Protein AF-0000000082578903 (afdb_homodimer)

Structure (mmCIF, N/CA/C/O backbone):
data_AF-0000000082578903-model_v1
#
loop_
_entity.id
_entity.type
_entity.pdbx_description
1 polymer 'RimJ/RimL family protein N-acetyltransferase'
#
loop_
_atom_site.group_PDB
_atom_site.id
_atom_site.type_symbol
_atom_site.label_atom_id
_atom_site.label_alt_id
_atom_site.label_comp_id
_atom_site.label_asym_id
_atom_site.label_entity_id
_atom_site.label_seq_id
_atom_site.pdbx_PDB_ins_code
_atom_site.Cartn_x
_atom_site.Cartn_y
_atom_site.Cartn_z
_atom_site.occupancy
_atom_site.B_iso_or_equiv
_atom_site.auth_seq_id
_atom_site.auth_comp_id
_atom_site.auth_asym_id
_atom_site.auth_atom_id
_atom_site.pdbx_PDB_model_num
ATOM 1 N N . MET A 1 1 ? -0.381 -20.578 11.977 1 49.28 1 MET A N 1
ATOM 2 C CA . MET A 1 1 ? 0.089 -19.531 11.086 1 49.28 1 MET A CA 1
ATOM 3 C C . MET A 1 1 ? 1.451 -19.875 10.5 1 49.28 1 MET A C 1
ATOM 5 O O . MET A 1 1 ? 1.812 -19.391 9.43 1 49.28 1 MET A O 1
ATOM 9 N N . ALA A 1 2 ? 2.215 -20.672 11.398 1 54.41 2 ALA A N 1
ATOM 10 C CA . ALA A 1 2 ? 3.6 -21.078 11.18 1 54.41 2 ALA A CA 1
ATOM 11 C C . ALA A 1 2 ? 3.709 -22.016 9.984 1 54.41 2 ALA A C 1
ATOM 13 O O . ALA A 1 2 ? 4.727 -22.031 9.289 1 54.41 2 ALA A O 1
ATOM 14 N N . MET A 1 3 ? 2.568 -22.422 9.508 1 81.06 3 MET A N 1
ATOM 15 C CA . MET A 1 3 ? 2.662 -23.5 8.539 1 81.06 3 MET A CA 1
ATOM 16 C C . MET A 1 3 ? 2.455 -22.984 7.121 1 81.06 3 MET A C 1
ATOM 18 O O . MET A 1 3 ? 2.896 -23.609 6.156 1 81.06 3 MET A O 1
ATOM 22 N N . LEU A 1 4 ? 2.064 -21.734 6.914 1 92.38 4 LEU A N 1
ATOM 23 C CA . LEU A 1 4 ? 1.691 -21.281 5.582 1 92.38 4 LEU A CA 1
ATOM 24 C C . LEU A 1 4 ? 2.93 -21.047 4.719 1 92.38 4 LEU A C 1
ATOM 26 O O . LEU A 1 4 ? 2.881 -21.219 3.498 1 92.38 4 LEU A O 1
ATOM 30 N N . GLY A 1 5 ? 4.02 -20.828 5.332 1 95.44 5 GLY A N 1
ATOM 31 C CA . GLY A 1 5 ? 5.172 -20.359 4.582 1 95.44 5 GLY A CA 1
ATOM 32 C C . GLY A 1 5 ? 6.137 -21.453 4.207 1 95.44 5 GLY A C 1
ATOM 33 O O . GLY A 1 5 ? 7.18 -21.203 3.602 1 95.44 5 GLY A O 1
ATOM 34 N N . LYS A 1 6 ? 5.789 -22.688 4.59 1 96.62 6 LYS A N 1
ATOM 35 C CA . LYS A 1 6 ? 6.656 -23.812 4.25 1 96.62 6 LYS A CA 1
ATOM 36 C C . LYS A 1 6 ? 6.598 -24.125 2.756 1 96.62 6 LYS A C 1
ATOM 38 O O . LYS A 1 6 ? 5.582 -23.859 2.104 1 96.62 6 LYS A O 1
ATOM 43 N N . PRO A 1 7 ? 7.684 -24.656 2.223 1 97 7 PRO A N 1
ATOM 44 C CA . PRO A 1 7 ? 7.676 -25.016 0.802 1 97 7 PRO A CA 1
ATOM 45 C C . PRO A 1 7 ? 6.582 -26.016 0.454 1 97 7 PRO A C 1
ATOM 47 O O . PRO A 1 7 ? 6.172 -26.812 1.308 1 97 7 PRO A O 1
ATOM 50 N N . MET A 1 8 ? 6.125 -25.984 -0.763 1 96.75 8 MET A N 1
ATOM 51 C CA . MET A 1 8 ? 5.152 -26.938 -1.295 1 96.75 8 MET A CA 1
ATOM 52 C C . MET A 1 8 ? 5.633 -27.516 -2.615 1 96.75 8 MET A C 1
ATOM 54 O O . MET A 1 8 ? 6.348 -26.859 -3.371 1 96.75 8 MET A O 1
ATOM 58 N N . ALA A 1 9 ? 5.242 -28.766 -2.789 1 94.88 9 ALA A N 1
ATOM 59 C CA . ALA A 1 9 ? 5.633 -29.422 -4.031 1 94.88 9 ALA A CA 1
ATOM 60 C C . ALA A 1 9 ? 4.492 -30.266 -4.586 1 94.88 9 ALA A C 1
ATOM 62 O O . ALA A 1 9 ? 3.865 -31.031 -3.848 1 94.88 9 ALA A O 1
ATOM 63 N N . GLY A 1 10 ? 4.188 -29.969 -5.816 1 94.62 10 GLY A N 1
ATOM 64 C CA . GLY A 1 10 ? 3.303 -30.828 -6.578 1 94.62 10 GLY A CA 1
ATOM 65 C C . GLY A 1 10 ? 4.031 -31.672 -7.609 1 94.62 10 GLY A C 1
ATOM 66 O O . GLY A 1 10 ? 5.191 -32.031 -7.41 1 94.62 10 GLY A O 1
ATOM 67 N N . SER A 1 11 ? 3.314 -32.156 -8.57 1 92.44 11 SER A N 1
ATOM 68 C CA . SER A 1 11 ? 3.928 -32.969 -9.641 1 92.44 11 SER A CA 1
ATOM 69 C C . SER A 1 11 ? 4.863 -32.094 -10.484 1 92.44 11 SER A C 1
ATOM 71 O O . SER A 1 11 ? 5.988 -32.5 -10.781 1 92.44 11 SER A O 1
ATOM 73 N N . ARG A 1 12 ? 4.418 -30.875 -10.781 1 93.5 12 ARG A N 1
ATOM 74 C CA . ARG A 1 12 ? 5.199 -29.953 -11.609 1 93.5 12 ARG A CA 1
ATOM 75 C C . ARG A 1 12 ? 5.535 -28.672 -10.859 1 93.5 12 ARG A C 1
ATOM 77 O O . ARG A 1 12 ? 6.652 -28.172 -10.961 1 93.5 12 ARG A O 1
ATOM 84 N N . VAL A 1 13 ? 4.66 -28.266 -10.055 1 96.56 13 VAL A N 1
ATOM 85 C CA . VAL A 1 13 ? 4.766 -26.984 -9.391 1 96.56 13 VAL A CA 1
ATOM 86 C C . VAL A 1 13 ? 5.582 -27.125 -8.102 1 96.56 13 VAL A C 1
ATOM 88 O O . VAL A 1 13 ? 5.395 -28.078 -7.348 1 96.56 13 VAL A O 1
ATOM 91 N N . ARG A 1 14 ? 6.496 -26.234 -7.852 1 96.62 14 ARG A N 1
ATOM 92 C CA . ARG A 1 14 ? 7.172 -26.031 -6.574 1 96.62 14 ARG A CA 1
ATOM 93 C C . ARG A 1 14 ? 7.008 -24.594 -6.082 1 96.62 14 ARG A C 1
ATOM 95 O O . ARG A 1 14 ? 7.148 -23.656 -6.855 1 96.62 14 ARG A O 1
ATOM 102 N N . LEU A 1 15 ? 6.613 -24.484 -4.887 1 97.56 15 LEU A N 1
ATOM 103 C CA . LEU A 1 15 ? 6.527 -23.188 -4.234 1 97.56 15 LEU A CA 1
ATOM 104 C C . LEU A 1 15 ? 7.566 -23.062 -3.127 1 97.56 15 LEU A C 1
ATOM 106 O O . LEU A 1 15 ? 7.523 -23.797 -2.145 1 97.56 15 LEU A O 1
ATOM 110 N N . ALA A 1 16 ? 8.492 -22.172 -3.303 1 97.69 16 ALA A N 1
ATOM 111 C CA . ALA A 1 16 ? 9.539 -21.906 -2.316 1 97.69 16 ALA A CA 1
ATOM 112 C C . ALA A 1 16 ? 9.328 -20.562 -1.638 1 97.69 16 ALA A C 1
ATOM 114 O O . ALA A 1 16 ? 8.961 -19.578 -2.293 1 97.69 16 ALA A O 1
ATOM 115 N N . PRO A 1 17 ? 9.539 -20.547 -0.316 1 97.81 17 PRO A N 1
ATOM 116 C CA . PRO A 1 17 ? 9.523 -19.219 0.289 1 97.81 17 PRO A CA 1
ATOM 117 C C . PRO A 1 17 ? 10.438 -18.234 -0.438 1 97.81 17 PRO A C 1
ATOM 119 O O . PRO A 1 17 ? 11.594 -18.547 -0.726 1 97.81 17 PRO A O 1
ATOM 122 N N . PHE A 1 18 ? 9.945 -17.062 -0.704 1 98.31 18 PHE A N 1
ATOM 123 C CA . PHE A 1 18 ? 10.664 -16.094 -1.522 1 98.31 18 PHE A CA 1
ATOM 124 C C . PHE A 1 18 ? 11.867 -15.531 -0.769 1 98.31 18 PHE A C 1
ATOM 126 O O . PHE A 1 18 ? 11.75 -15.148 0.396 1 98.31 18 PHE A O 1
ATOM 133 N N . GLY A 1 19 ? 12.961 -15.477 -1.348 1 97.69 19 GLY A N 1
ATOM 134 C CA . GLY A 1 19 ? 14.188 -14.945 -0.773 1 97.69 19 GLY A CA 1
ATOM 135 C C . GLY A 1 19 ? 15.031 -14.188 -1.777 1 97.69 19 GLY A C 1
ATOM 136 O O . GLY A 1 19 ? 14.633 -14.008 -2.93 1 97.69 19 GLY A O 1
ATOM 137 N N . GLU A 1 20 ? 16.141 -13.773 -1.369 1 97.94 20 GLU A N 1
ATOM 138 C CA . GLU A 1 20 ? 17.016 -12.914 -2.16 1 97.94 20 GLU A CA 1
ATOM 139 C C . GLU A 1 20 ? 17.438 -13.602 -3.455 1 97.94 20 GLU A C 1
ATOM 141 O O . GLU A 1 20 ? 17.547 -12.953 -4.5 1 97.94 20 GLU A O 1
ATOM 146 N N . ALA A 1 21 ? 17.594 -14.906 -3.406 1 97.5 21 ALA A N 1
ATOM 147 C CA . ALA A 1 21 ? 18.047 -15.664 -4.57 1 97.5 21 ALA A CA 1
ATOM 148 C C . ALA A 1 21 ? 17 -15.648 -5.676 1 97.5 21 ALA A C 1
ATOM 150 O O . ALA A 1 21 ? 17.297 -15.953 -6.832 1 97.5 21 ALA A O 1
ATOM 151 N N . HIS A 1 22 ? 15.82 -15.32 -5.379 1 98.44 22 HIS A N 1
ATOM 152 C CA . HIS A 1 22 ? 14.719 -15.383 -6.328 1 98.44 22 HIS A CA 1
ATOM 153 C C . HIS A 1 22 ? 14.508 -14.047 -7.023 1 98.44 22 HIS A C 1
ATOM 155 O O . HIS A 1 22 ? 13.773 -13.961 -8.008 1 98.44 22 HIS A O 1
ATOM 161 N N . VAL A 1 23 ? 15.141 -13.008 -6.57 1 98.69 23 VAL A N 1
ATOM 162 C CA . VAL A 1 23 ? 14.836 -11.648 -7 1 98.69 23 VAL A CA 1
ATOM 163 C C . VAL A 1 23 ? 15.125 -11.508 -8.492 1 98.69 23 VAL A C 1
ATOM 165 O O . VAL A 1 23 ? 14.242 -11.141 -9.273 1 98.69 23 VAL A O 1
ATOM 168 N N . GLU A 1 24 ? 16.312 -11.797 -8.945 1 98.62 24 GLU A N 1
ATOM 169 C CA . GLU A 1 24 ? 16.672 -11.555 -10.336 1 98.62 24 GLU A CA 1
ATOM 170 C C . GLU A 1 24 ? 15.961 -12.523 -11.273 1 98.62 24 GLU A C 1
ATOM 172 O O . GLU A 1 24 ? 15.492 -12.125 -12.344 1 98.62 24 GLU A O 1
ATOM 177 N N . PRO A 1 25 ? 15.789 -13.812 -10.867 1 98.38 25 PRO A N 1
ATOM 178 C CA . PRO A 1 25 ? 14.969 -14.688 -11.711 1 98.38 25 PRO A CA 1
ATOM 179 C C . PRO A 1 25 ? 13.531 -14.195 -11.836 1 98.38 25 PRO A C 1
ATOM 181 O O . PRO A 1 25 ? 12.922 -14.32 -12.906 1 98.38 25 PRO A O 1
ATOM 184 N N . LEU A 1 26 ? 13.008 -13.641 -10.797 1 98.88 26 LEU A N 1
ATOM 185 C CA . LEU A 1 26 ? 11.648 -13.102 -10.875 1 98.88 26 LEU A CA 1
ATOM 186 C C . LEU A 1 26 ? 11.602 -11.883 -11.789 1 98.88 26 LEU A C 1
ATOM 188 O O . LEU A 1 26 ? 10.656 -11.727 -12.57 1 98.88 26 LEU A O 1
ATOM 192 N N . ARG A 1 27 ? 12.617 -11.031 -11.664 1 98.81 27 ARG A N 1
ATOM 193 C CA . ARG A 1 27 ? 12.719 -9.883 -12.562 1 98.81 27 ARG A CA 1
ATOM 194 C C . ARG A 1 27 ? 12.625 -10.32 -14.016 1 98.81 27 ARG A C 1
ATOM 196 O O . ARG A 1 27 ? 11.859 -9.742 -14.797 1 98.81 27 ARG A O 1
ATOM 203 N N . ALA A 1 28 ? 13.359 -11.344 -14.312 1 98.62 28 ALA A N 1
ATOM 204 C CA . ALA A 1 28 ? 13.383 -11.859 -15.68 1 98.62 28 ALA A CA 1
ATOM 205 C C . ALA A 1 28 ? 12.031 -12.453 -16.062 1 98.62 28 ALA A C 1
ATOM 207 O O . ALA A 1 28 ? 11.531 -12.211 -17.172 1 98.62 28 ALA A O 1
ATOM 208 N N . ALA A 1 29 ? 11.445 -13.195 -15.203 1 98.62 29 ALA A N 1
ATOM 209 C CA . ALA A 1 29 ? 10.148 -13.812 -15.477 1 98.62 29 ALA A CA 1
ATOM 210 C C . ALA A 1 29 ? 9.078 -12.758 -15.719 1 98.62 29 ALA A C 1
ATOM 212 O O . ALA A 1 29 ? 8.289 -12.859 -16.672 1 98.62 29 ALA A O 1
ATOM 213 N N . CYS A 1 30 ? 9.078 -11.742 -14.852 1 98.75 30 CYS A N 1
ATOM 214 C CA . CYS A 1 30 ? 8.07 -10.695 -14.961 1 98.75 30 CYS A CA 1
ATOM 215 C C . CYS A 1 30 ? 8.227 -9.922 -16.266 1 98.75 30 CYS A C 1
ATOM 217 O O . CYS A 1 30 ? 7.242 -9.461 -16.844 1 98.75 30 CYS A O 1
ATOM 219 N N . ALA A 1 31 ? 9.398 -9.836 -16.734 1 98.56 31 ALA A N 1
ATOM 220 C CA . ALA A 1 31 ? 9.688 -9.086 -17.953 1 98.56 31 ALA A CA 1
ATOM 221 C C . ALA A 1 31 ? 9.18 -9.836 -19.188 1 98.56 31 ALA A C 1
ATOM 223 O O . ALA A 1 31 ? 9.086 -9.258 -20.266 1 98.56 31 ALA A O 1
ATOM 224 N N . GLU A 1 32 ? 8.812 -11.055 -19.062 1 98.19 32 GLU A N 1
ATOM 225 C CA . GLU A 1 32 ? 8.352 -11.867 -20.188 1 98.19 32 GLU A CA 1
ATOM 226 C C . GLU A 1 32 ? 6.957 -11.438 -20.625 1 98.19 32 GLU A C 1
ATOM 228 O O . GLU A 1 32 ? 6.535 -11.75 -21.75 1 98.19 32 GLU A O 1
ATOM 233 N N . ASP A 1 33 ? 6.211 -10.766 -19.812 1 97.75 33 ASP A N 1
ATOM 234 C CA . ASP A 1 33 ? 4.859 -10.328 -20.156 1 97.75 33 ASP A CA 1
ATOM 235 C C . ASP A 1 33 ? 4.633 -8.883 -19.734 1 97.75 33 ASP A C 1
ATOM 237 O O . ASP A 1 33 ? 3.84 -8.609 -18.828 1 97.75 33 ASP A O 1
ATOM 241 N N . PRO A 1 34 ? 5.23 -7.934 -20.422 1 97.5 34 PRO A N 1
ATOM 242 C CA . PRO A 1 34 ? 5.172 -6.535 -19.984 1 97.5 34 PRO A CA 1
ATOM 243 C C . PRO A 1 34 ? 3.75 -5.977 -20 1 97.5 34 PRO A C 1
ATOM 245 O O . PRO A 1 34 ? 3.416 -5.102 -19.188 1 97.5 34 PRO A O 1
ATOM 248 N N . ASP A 1 35 ? 2.859 -6.535 -20.812 1 96.81 35 ASP A N 1
ATOM 249 C CA . ASP A 1 35 ? 1.525 -5.977 -21 1 96.81 35 ASP A CA 1
ATOM 250 C C . ASP A 1 35 ? 0.604 -6.34 -19.828 1 96.81 35 ASP A C 1
ATOM 252 O O . ASP A 1 35 ? -0.319 -5.594 -19.516 1 96.81 35 ASP A O 1
ATOM 256 N N . ILE A 1 36 ? 0.875 -7.398 -19.156 1 97.31 36 ILE A N 1
ATOM 257 C CA . ILE A 1 36 ? -0.054 -7.93 -18.172 1 97.31 36 ILE A CA 1
ATOM 258 C C . ILE A 1 36 ? -0.135 -6.984 -16.969 1 97.31 36 ILE A C 1
ATOM 260 O O . ILE A 1 36 ? -1.164 -6.914 -16.297 1 97.31 36 ILE A O 1
ATOM 264 N N . TRP A 1 37 ? 0.882 -6.234 -16.719 1 98.38 37 TRP A N 1
ATOM 265 C CA . TRP A 1 37 ? 1.007 -5.457 -15.5 1 98.38 37 TRP A CA 1
ATOM 266 C C . TRP A 1 37 ? 0.069 -4.254 -15.523 1 98.38 37 TRP A C 1
ATOM 268 O O . TRP A 1 37 ? -0.184 -3.635 -14.484 1 98.38 37 TRP A O 1
ATOM 278 N N . GLU A 1 38 ? -0.537 -3.975 -16.688 1 97.44 38 GLU A N 1
ATOM 279 C CA . GLU A 1 38 ? -1.489 -2.875 -16.797 1 97.44 38 GLU A CA 1
ATOM 280 C C . GLU A 1 38 ? -2.73 -3.123 -15.953 1 97.44 38 GLU A C 1
ATOM 282 O O . GLU A 1 38 ? -3.381 -2.178 -15.5 1 97.44 38 GLU A O 1
ATOM 287 N N . ILE A 1 39 ? -2.986 -4.375 -15.688 1 97.38 39 ILE A N 1
ATOM 288 C CA . ILE A 1 39 ? -4.211 -4.672 -14.961 1 97.38 39 ILE A CA 1
ATOM 289 C C . ILE A 1 39 ? -3.875 -5 -13.508 1 97.38 39 ILE A C 1
ATOM 291 O O . ILE A 1 39 ? -4.773 -5.234 -12.695 1 97.38 39 ILE A O 1
ATOM 295 N N . TYR A 1 40 ? -2.6 -5.086 -13.141 1 98.5 40 TYR A N 1
ATOM 296 C CA . TYR A 1 40 ? -2.188 -5.312 -11.766 1 98.5 40 TYR A CA 1
ATOM 297 C C . TYR A 1 40 ? -2.129 -4.004 -10.992 1 98.5 40 TYR A C 1
ATOM 299 O O . TYR A 1 40 ? -2.021 -2.928 -11.586 1 98.5 40 TYR A O 1
ATOM 307 N N . PRO A 1 41 ? -2.215 -4.074 -9.656 1 98.25 41 PRO A N 1
ATOM 308 C CA . PRO A 1 41 ? -2.113 -2.857 -8.852 1 98.25 41 PRO A CA 1
ATOM 309 C C . PRO A 1 41 ? -0.739 -2.199 -8.953 1 98.25 41 PRO A C 1
ATOM 311 O O . PRO A 1 41 ? -0.621 -0.98 -8.797 1 98.25 41 PRO A O 1
ATOM 314 N N . VAL A 1 42 ? 0.331 -3.021 -9.164 1 98.62 42 VAL A N 1
ATOM 315 C CA . VAL A 1 42 ? 1.704 -2.557 -9.328 1 98.62 42 VAL A CA 1
ATOM 316 C C . VAL A 1 42 ? 2.279 -3.107 -10.633 1 98.62 42 VAL A C 1
ATOM 318 O O . VAL A 1 42 ? 1.723 -4.039 -11.219 1 98.62 42 VAL A O 1
ATOM 321 N N . SER A 1 43 ? 3.359 -2.535 -11.062 1 98.75 43 SER A N 1
ATOM 322 C CA . SER A 1 43 ? 4.105 -3.068 -12.203 1 98.75 43 SER A CA 1
ATOM 323 C C . SER A 1 43 ? 5.406 -3.723 -11.75 1 98.75 43 SER A C 1
ATOM 325 O O . SER A 1 43 ? 6.137 -3.164 -10.93 1 98.75 43 SER A O 1
ATOM 327 N N . MET A 1 44 ? 5.629 -4.902 -12.25 1 98.75 44 MET A N 1
ATOM 328 C CA . MET A 1 44 ? 6.84 -5.645 -11.914 1 98.75 44 MET A CA 1
ATOM 329 C C . MET A 1 44 ? 7.805 -5.668 -13.102 1 98.75 44 MET A C 1
ATOM 331 O O . MET A 1 44 ? 8.523 -6.648 -13.305 1 98.75 44 MET A O 1
ATOM 335 N N . VAL A 1 45 ? 7.77 -4.652 -13.906 1 98.12 45 VAL A N 1
ATOM 336 C CA . VAL A 1 45 ? 8.68 -4.625 -15.047 1 98.12 45 VAL A CA 1
ATOM 337 C C . VAL A 1 45 ? 9.492 -3.33 -15.031 1 98.12 45 VAL A C 1
ATOM 339 O O . VAL A 1 45 ? 9.062 -2.326 -14.461 1 98.12 45 VAL A O 1
ATOM 342 N N . GLY A 1 46 ? 10.68 -3.414 -15.555 1 97.62 46 GLY A N 1
ATOM 343 C CA . GLY A 1 46 ? 11.523 -2.24 -15.719 1 97.62 46 GLY A CA 1
ATOM 344 C C . GLY A 1 46 ? 11.875 -1.57 -14.406 1 97.62 46 GLY A C 1
ATOM 345 O O . GLY A 1 46 ? 12.266 -2.238 -13.445 1 97.62 46 GLY A O 1
ATOM 346 N N . THR A 1 47 ? 11.75 -0.217 -14.383 1 97.94 47 THR A N 1
ATOM 347 C CA . THR A 1 47 ? 12.141 0.564 -13.211 1 97.94 47 THR A CA 1
ATOM 348 C C . THR A 1 47 ? 11.141 0.375 -12.078 1 97.94 47 THR A C 1
ATOM 350 O O . THR A 1 47 ? 11.414 0.733 -10.93 1 97.94 47 THR A O 1
ATOM 353 N N . HIS A 1 48 ? 10.062 -0.237 -12.406 1 98.69 48 HIS A N 1
ATOM 354 C CA . HIS A 1 48 ? 9.023 -0.429 -11.406 1 98.69 48 HIS A CA 1
ATOM 355 C C . HIS A 1 48 ? 9.281 -1.677 -10.57 1 98.69 48 HIS A C 1
ATOM 357 O O . HIS A 1 48 ? 8.719 -1.83 -9.484 1 98.69 48 HIS A O 1
ATOM 363 N N . PHE A 1 49 ? 10.141 -2.566 -11.055 1 98.75 49 PHE A N 1
ATOM 364 C CA . PHE A 1 49 ? 10.297 -3.877 -10.438 1 98.75 49 PHE A CA 1
ATOM 365 C C . PHE A 1 49 ? 10.758 -3.738 -8.992 1 98.75 49 PHE A C 1
ATOM 367 O O . PHE A 1 49 ? 10.086 -4.227 -8.078 1 98.75 49 PHE A O 1
ATOM 374 N N . ASP A 1 50 ? 11.797 -3.004 -8.766 1 98.5 50 ASP A N 1
ATOM 375 C CA . ASP A 1 50 ? 12.422 -2.975 -7.449 1 98.5 50 ASP A CA 1
ATOM 376 C C . ASP A 1 50 ? 11.5 -2.314 -6.422 1 98.5 50 ASP A C 1
ATOM 378 O O . ASP A 1 50 ? 11.258 -2.875 -5.352 1 98.5 50 ASP A O 1
ATOM 382 N N . PRO A 1 51 ? 10.93 -1.157 -6.75 1 98.44 51 PRO A N 1
ATOM 383 C CA . PRO A 1 51 ? 10.039 -0.583 -5.742 1 98.44 51 PRO A CA 1
ATOM 384 C C . PRO A 1 51 ? 8.781 -1.422 -5.516 1 98.44 51 PRO A C 1
ATOM 386 O O . PRO A 1 51 ? 8.273 -1.499 -4.395 1 98.44 51 PRO A O 1
ATOM 389 N N . SER A 1 52 ? 8.297 -2.021 -6.535 1 98.69 52 SER A N 1
ATOM 390 C CA . SER A 1 52 ? 7.117 -2.863 -6.387 1 98.69 52 SER A CA 1
ATOM 391 C C . SER A 1 52 ? 7.41 -4.082 -5.516 1 98.69 52 SER A C 1
ATOM 393 O O . SER A 1 52 ? 6.625 -4.422 -4.629 1 98.69 52 SER A O 1
ATOM 395 N N . LEU A 1 53 ? 8.523 -4.719 -5.766 1 98.56 53 LEU A N 1
ATOM 396 C CA . LEU A 1 53 ? 8.898 -5.879 -4.969 1 98.56 53 LEU A CA 1
ATOM 397 C C . LEU A 1 53 ? 9.133 -5.484 -3.514 1 98.56 53 LEU A C 1
ATOM 399 O O . LEU A 1 53 ? 8.695 -6.188 -2.598 1 98.56 53 LEU A O 1
ATOM 403 N N . ARG A 1 54 ? 9.82 -4.391 -3.322 1 96.62 54 ARG A N 1
ATOM 404 C CA . ARG A 1 54 ? 10.039 -3.895 -1.967 1 96.62 54 ARG A CA 1
ATOM 405 C C . ARG A 1 54 ? 8.719 -3.625 -1.262 1 96.62 54 ARG A C 1
ATOM 407 O O . ARG A 1 54 ? 8.547 -3.971 -0.091 1 96.62 54 ARG A O 1
ATOM 414 N N . PHE A 1 55 ? 7.844 -3.018 -1.987 1 96.38 55 PHE A N 1
ATOM 415 C CA . PHE A 1 55 ? 6.523 -2.717 -1.452 1 96.38 55 PHE A CA 1
ATOM 416 C C . PHE A 1 55 ? 5.805 -3.992 -1.034 1 96.38 55 PHE A C 1
ATOM 418 O O . PHE A 1 55 ? 5.359 -4.117 0.109 1 96.38 55 PHE A O 1
ATOM 425 N N . LEU A 1 56 ? 5.723 -4.957 -1.875 1 96.88 56 LEU A N 1
ATOM 426 C CA . LEU A 1 56 ? 5.023 -6.207 -1.604 1 96.88 56 LEU A CA 1
ATOM 427 C C . LEU A 1 56 ? 5.645 -6.93 -0.413 1 96.88 56 LEU A C 1
ATOM 429 O O . LEU A 1 56 ? 4.926 -7.449 0.446 1 96.88 56 LEU A O 1
ATOM 433 N N . ARG A 1 57 ? 6.941 -6.902 -0.305 1 95.06 57 ARG A N 1
ATOM 434 C CA . ARG A 1 57 ? 7.648 -7.645 0.735 1 95.06 57 ARG A CA 1
ATOM 435 C C . ARG A 1 57 ? 7.523 -6.945 2.084 1 95.06 57 ARG A C 1
ATOM 437 O O . ARG A 1 57 ? 7.77 -7.555 3.129 1 95.06 57 ARG A O 1
ATOM 444 N N . ALA A 1 58 ? 7.121 -5.688 2.033 1 92 58 ALA A N 1
ATOM 445 C CA . ALA A 1 58 ? 7.023 -4.91 3.266 1 92 58 ALA A CA 1
ATOM 446 C C . ALA A 1 58 ? 5.633 -5.027 3.883 1 92 58 ALA A C 1
ATOM 448 O O . ALA A 1 58 ? 5.418 -4.629 5.027 1 92 58 ALA A O 1
ATOM 449 N N . LEU A 1 59 ? 4.672 -5.527 3.137 1 90.69 59 LEU A N 1
ATOM 450 C CA . LEU A 1 59 ? 3.301 -5.621 3.631 1 90.69 59 LEU A CA 1
ATOM 451 C C . LEU A 1 59 ? 3.197 -6.648 4.754 1 90.69 59 LEU A C 1
ATOM 453 O O . LEU A 1 59 ? 3.592 -7.801 4.582 1 90.69 59 LEU A O 1
ATOM 457 N N . PRO A 1 60 ? 2.686 -6.25 5.863 1 87.69 60 PRO A N 1
ATOM 458 C CA . PRO A 1 60 ? 2.66 -7.133 7.031 1 87.69 60 PRO A CA 1
ATOM 459 C C . PRO A 1 60 ? 1.76 -8.352 6.828 1 87.69 60 PRO A C 1
ATOM 461 O O . PRO A 1 60 ? 0.657 -8.227 6.293 1 87.69 60 PRO A O 1
ATOM 464 N N . GLY A 1 61 ? 2.262 -9.469 7.191 1 91.19 61 GLY A N 1
ATOM 465 C CA . GLY A 1 61 ? 1.463 -10.688 7.203 1 91.19 61 GLY A CA 1
ATOM 466 C C . GLY A 1 61 ? 1.492 -11.43 5.879 1 91.19 61 GLY A C 1
ATOM 467 O O . GLY A 1 61 ? 0.978 -12.539 5.777 1 91.19 61 GLY A O 1
ATOM 468 N N . TRP A 1 62 ? 2.066 -10.828 4.859 1 95.25 62 TRP A N 1
ATOM 469 C CA . TRP A 1 62 ? 2.154 -11.477 3.559 1 95.25 62 TRP A CA 1
ATOM 470 C C . TRP A 1 62 ? 3.129 -12.648 3.6 1 95.25 62 TRP A C 1
ATOM 472 O O . TRP A 1 62 ? 4.191 -12.555 4.215 1 95.25 62 TRP A O 1
ATOM 482 N N . THR A 1 63 ? 2.758 -13.703 3.037 1 97.62 63 THR A N 1
ATOM 483 C CA . THR A 1 63 ? 3.645 -14.836 2.793 1 97.62 63 THR A CA 1
ATOM 484 C C . THR A 1 63 ? 3.85 -15.055 1.296 1 97.62 63 THR A C 1
ATOM 486 O O . THR A 1 63 ? 2.965 -15.57 0.61 1 97.62 63 THR A O 1
ATOM 489 N N . MET A 1 64 ? 5.027 -14.719 0.815 1 98.44 64 MET A N 1
ATOM 490 C CA . MET A 1 64 ? 5.32 -14.711 -0.615 1 98.44 64 MET A CA 1
ATOM 491 C C . MET A 1 64 ? 6.102 -15.953 -1.016 1 98.44 64 MET A C 1
ATOM 493 O O . MET A 1 64 ? 7.008 -16.391 -0.297 1 98.44 64 MET A O 1
ATOM 497 N N . PHE A 1 65 ? 5.746 -16.516 -2.199 1 98.69 65 PHE A N 1
ATOM 498 C CA . PHE A 1 65 ? 6.422 -17.688 -2.734 1 98.69 65 PHE A CA 1
ATOM 499 C C . PHE A 1 65 ? 6.996 -17.391 -4.117 1 98.69 65 PHE A C 1
ATOM 501 O O . PHE A 1 65 ? 6.375 -16.703 -4.922 1 98.69 65 PHE A O 1
ATOM 508 N N . ALA A 1 66 ? 8.156 -17.938 -4.375 1 98.56 66 ALA A N 1
ATOM 509 C CA . ALA A 1 66 ? 8.617 -18.156 -5.746 1 98.56 66 ALA A CA 1
ATOM 510 C C . ALA A 1 66 ? 7.934 -19.375 -6.363 1 98.56 66 ALA A C 1
ATOM 512 O O . ALA A 1 66 ? 7.855 -20.438 -5.742 1 98.56 66 ALA A O 1
ATOM 513 N N . VAL A 1 67 ? 7.449 -19.172 -7.531 1 98.44 67 VAL A N 1
ATOM 514 C CA . VAL A 1 67 ? 6.828 -20.266 -8.266 1 98.44 67 VAL A CA 1
ATOM 515 C C . VAL A 1 67 ? 7.844 -20.891 -9.227 1 98.44 67 VAL A C 1
ATOM 517 O O . VAL A 1 67 ? 8.352 -20.219 -10.125 1 98.44 67 VAL A O 1
ATOM 520 N N . LEU A 1 68 ? 8.062 -22.156 -8.992 1 97.56 68 LEU A N 1
ATOM 521 C CA . LEU A 1 68 ? 9.07 -22.859 -9.789 1 97.56 68 LEU A CA 1
ATOM 522 C C . LEU A 1 68 ? 8.422 -23.953 -10.633 1 97.56 68 LEU A C 1
ATOM 524 O O . LEU A 1 68 ? 7.52 -24.656 -10.172 1 97.56 68 LEU A O 1
ATOM 528 N N . ASP A 1 69 ? 8.844 -24.016 -11.852 1 95.81 69 ASP A N 1
ATOM 529 C CA . ASP A 1 69 ? 8.477 -25.109 -12.758 1 95.81 69 ASP A CA 1
ATOM 530 C C . ASP A 1 69 ? 9.484 -26.25 -12.68 1 95.81 69 ASP A C 1
ATOM 532 O O . ASP A 1 69 ? 10.609 -26.141 -13.156 1 95.81 69 ASP A O 1
ATOM 536 N N . GLY A 1 70 ? 9.07 -27.297 -12.078 1 87.62 70 GLY A N 1
ATOM 537 C CA . GLY A 1 70 ? 9.93 -28.453 -11.859 1 87.62 70 GLY A CA 1
ATOM 538 C C . GLY A 1 70 ? 10.031 -29.359 -13.07 1 87.62 70 GLY A C 1
ATOM 539 O O . GLY A 1 70 ? 10.602 -30.453 -12.984 1 87.62 70 GLY A O 1
ATOM 540 N N . HIS A 1 71 ? 9.32 -28.938 -14.195 1 73.56 71 HIS A N 1
ATOM 541 C CA . HIS A 1 71 ? 9.367 -29.797 -15.367 1 73.56 71 HIS A CA 1
ATOM 542 C C . HIS A 1 71 ? 10.797 -29.953 -15.875 1 73.56 71 HIS A C 1
ATOM 544 O O . HIS A 1 71 ? 11.531 -28.969 -16.016 1 73.56 71 HIS A O 1
ATOM 550 N N . GLY A 1 72 ? 11.227 -31.266 -16.219 1 58.59 72 GLY A N 1
ATOM 551 C CA . GLY A 1 72 ? 12.422 -31.719 -16.906 1 58.59 72 GLY A CA 1
ATOM 552 C C . GLY A 1 72 ? 13.562 -32.031 -15.969 1 58.59 72 GLY A C 1
ATOM 553 O O . GLY A 1 72 ? 14.461 -32.812 -16.312 1 58.59 72 GLY A O 1
ATOM 554 N N . ASN A 1 73 ? 14.086 -30.984 -15.016 1 48.53 73 ASN A N 1
ATOM 555 C CA . ASN A 1 73 ? 15.406 -31.25 -14.453 1 48.53 73 ASN A CA 1
ATOM 556 C C . ASN A 1 73 ? 15.305 -31.922 -13.086 1 48.53 73 ASN A C 1
ATOM 558 O O . ASN A 1 73 ? 14.789 -31.344 -12.133 1 48.53 73 ASN A O 1
ATOM 562 N N . GLU A 1 74 ? 15.359 -33.188 -13.117 1 45.59 74 GLU A N 1
ATOM 563 C CA . GLU A 1 74 ? 15.688 -34 -11.945 1 45.59 74 GLU A CA 1
ATOM 564 C C . GLU A 1 74 ? 16.797 -33.344 -11.125 1 45.59 74 GLU A C 1
ATOM 566 O O . GLU A 1 74 ? 17.906 -33.125 -11.625 1 45.59 74 GLU A O 1
ATOM 571 N N . GLY A 1 75 ? 16.609 -32.875 -9.984 1 51.88 75 GLY A N 1
ATOM 572 C CA . GLY A 1 75 ? 17.578 -32.406 -9.023 1 51.88 75 GLY A CA 1
ATOM 573 C C . GLY A 1 75 ? 17.672 -30.875 -8.969 1 51.88 75 GLY A C 1
ATOM 574 O O . GLY A 1 75 ? 18.297 -30.328 -8.055 1 51.88 75 GLY A O 1
ATOM 575 N N . ALA A 1 76 ? 17.188 -30.219 -10.18 1 56.66 76 ALA A N 1
ATOM 576 C CA . ALA A 1 76 ? 17.531 -28.797 -10.266 1 56.66 76 ALA A CA 1
ATOM 577 C C . ALA A 1 76 ? 16.422 -27.938 -9.648 1 56.66 76 ALA A C 1
ATOM 579 O O . ALA A 1 76 ? 15.273 -28.359 -9.555 1 56.66 76 ALA A O 1
ATOM 580 N N . ALA A 1 77 ? 16.578 -27 -8.875 1 65 77 ALA A N 1
ATOM 581 C CA . ALA A 1 77 ? 15.805 -26 -8.164 1 65 77 ALA A CA 1
ATOM 582 C C . ALA A 1 77 ? 14.648 -25.5 -9.016 1 65 77 ALA A C 1
ATOM 584 O O . ALA A 1 77 ? 13.648 -25 -8.492 1 65 77 ALA A O 1
ATOM 585 N N . GLY A 1 78 ? 14.344 -26.156 -10.211 1 86.75 78 GLY A N 1
ATOM 586 C CA . GLY A 1 78 ? 13.328 -25.688 -11.133 1 86.75 78 GLY A CA 1
ATOM 587 C C . GLY A 1 78 ? 13.562 -24.25 -11.594 1 86.75 78 GLY A C 1
ATOM 588 O O . GLY A 1 78 ? 14.422 -23.562 -11.062 1 86.75 78 GLY A O 1
ATOM 589 N N . ARG A 1 79 ? 12.945 -23.906 -12.664 1 93.62 79 ARG A N 1
ATOM 590 C CA . ARG A 1 79 ? 12.992 -22.562 -13.219 1 93.62 79 ARG A CA 1
ATOM 591 C C . ARG A 1 79 ? 11.922 -21.672 -12.586 1 93.62 79 ARG A C 1
ATOM 593 O O . ARG A 1 79 ? 10.75 -22.062 -12.531 1 93.62 79 ARG A O 1
ATOM 600 N N . LEU A 1 80 ? 12.383 -20.5 -12.062 1 97.56 80 LEU A N 1
ATOM 601 C CA . LEU A 1 80 ? 11.398 -19.578 -11.516 1 97.56 80 LEU A CA 1
ATOM 602 C C . LEU A 1 80 ? 10.508 -19.016 -12.617 1 97.56 80 LEU A C 1
ATOM 604 O O . LEU A 1 80 ? 11 -18.5 -13.625 1 97.56 80 LEU A O 1
ATOM 608 N N . VAL A 1 81 ? 9.188 -19.156 -12.422 1 98.06 81 VAL A N 1
ATOM 609 C CA . VAL A 1 81 ? 8.266 -18.75 -13.477 1 98.06 81 VAL A CA 1
ATOM 610 C C . VAL A 1 81 ? 7.246 -17.75 -12.93 1 98.06 81 VAL A C 1
ATOM 612 O O . VAL A 1 81 ? 6.309 -17.359 -13.633 1 98.06 81 VAL A O 1
ATOM 615 N N . GLY A 1 82 ? 7.387 -17.359 -11.656 1 98.56 82 GLY A N 1
ATOM 616 C CA . GLY A 1 82 ? 6.441 -16.375 -11.164 1 98.56 82 GLY A CA 1
ATOM 617 C C . GLY A 1 82 ? 6.469 -16.219 -9.656 1 98.56 82 GLY A C 1
ATOM 618 O O . GLY A 1 82 ? 7.488 -16.5 -9.016 1 98.56 82 GLY A O 1
ATOM 619 N N . MET A 1 83 ? 5.359 -15.688 -9.102 1 98.88 83 MET A N 1
ATOM 620 C CA . MET A 1 83 ? 5.168 -15.43 -7.676 1 98.88 83 MET A CA 1
ATOM 621 C C . MET A 1 83 ? 3.707 -15.625 -7.281 1 98.88 83 MET A C 1
ATOM 623 O O . MET A 1 83 ? 2.818 -15.602 -8.133 1 98.88 83 MET A O 1
ATOM 627 N N . THR A 1 84 ? 3.492 -15.867 -6.07 1 98.81 84 THR A N 1
ATOM 628 C CA . THR A 1 84 ? 2.174 -15.922 -5.453 1 98.81 84 THR A CA 1
ATOM 629 C C . THR A 1 84 ? 2.273 -15.68 -3.947 1 98.81 84 THR A C 1
ATOM 631 O O . THR A 1 84 ? 3.365 -15.727 -3.379 1 98.81 84 THR A O 1
ATOM 634 N N . SER A 1 85 ? 1.142 -15.367 -3.35 1 98.81 85 SER A N 1
ATOM 635 C CA . SER A 1 85 ? 1.205 -15.039 -1.93 1 98.81 85 SER A CA 1
ATOM 636 C C . SER A 1 85 ? -0.084 -15.422 -1.214 1 98.81 85 SER A C 1
ATOM 638 O O . SER A 1 85 ? -1.152 -15.469 -1.828 1 98.81 85 SER A O 1
ATOM 640 N N . TYR A 1 86 ? 0.106 -15.781 0.041 1 98.62 86 TYR A N 1
ATOM 641 C CA . TYR A 1 86 ? -0.99 -15.656 0.995 1 98.62 86 TYR A CA 1
ATOM 642 C C . TYR A 1 86 ? -1.072 -14.242 1.554 1 98.62 86 TYR A C 1
ATOM 644 O O . TYR A 1 86 ? -0.053 -13.656 1.921 1 98.62 86 TYR A O 1
ATOM 652 N N . ILE A 1 87 ? -2.277 -13.703 1.635 1 97.81 87 ILE A N 1
ATOM 653 C CA . ILE A 1 87 ? -2.521 -12.336 2.086 1 97.81 87 ILE A CA 1
ATOM 654 C C . ILE A 1 87 ? -3.594 -12.336 3.172 1 97.81 87 ILE A C 1
ATOM 656 O O . ILE A 1 87 ? -4.684 -12.875 2.977 1 97.81 87 ILE A O 1
ATOM 660 N N . PRO A 1 88 ? -3.314 -11.781 4.328 1 96.19 88 PRO A N 1
ATOM 661 C CA . PRO A 1 88 ? -4.355 -11.711 5.355 1 96.19 88 PRO A CA 1
ATOM 662 C C . PRO A 1 88 ? -5.578 -10.914 4.902 1 96.19 88 PRO A C 1
ATOM 664 O O . PRO A 1 88 ? -5.438 -9.906 4.199 1 96.19 88 PRO A O 1
ATOM 667 N N . VAL A 1 89 ? -6.734 -11.406 5.293 1 96.06 89 VAL A N 1
ATOM 668 C CA . VAL A 1 89 ? -7.98 -10.688 5.047 1 96.06 89 VAL A CA 1
ATOM 669 C C . VAL A 1 89 ? -8.336 -9.836 6.262 1 96.06 89 VAL A C 1
ATOM 671 O O . VAL A 1 89 ? -8.57 -10.359 7.352 1 96.06 89 VAL A O 1
ATOM 674 N N . PRO A 1 90 ? -8.391 -8.539 6.035 1 90.25 90 PRO A N 1
ATOM 675 C CA . PRO A 1 90 ? -8.695 -7.688 7.184 1 90.25 90 PRO A CA 1
ATOM 676 C C . PRO A 1 90 ? -10.039 -8.016 7.832 1 90.25 90 PRO A C 1
ATOM 678 O O . PRO A 1 90 ? -11.023 -8.25 7.129 1 90.25 90 PRO A O 1
ATOM 681 N N . GLY A 1 91 ? -10.031 -8.039 9.125 1 90.62 91 GLY A N 1
ATOM 682 C CA . GLY A 1 91 ? -11.273 -8.156 9.875 1 90.62 91 GLY A CA 1
ATOM 683 C C . GLY A 1 91 ? -11.656 -9.602 10.172 1 90.62 91 GLY A C 1
ATOM 684 O O . GLY A 1 91 ? -12.672 -9.859 10.805 1 90.62 91 GLY A O 1
ATOM 685 N N . THR A 1 92 ? -10.875 -10.57 9.633 1 92.69 92 THR A N 1
ATOM 686 C CA . THR A 1 92 ? -11.211 -11.961 9.914 1 92.69 92 THR A CA 1
ATOM 687 C C . THR A 1 92 ? -9.953 -12.812 9.992 1 92.69 92 THR A C 1
ATOM 689 O O . THR A 1 92 ? -8.961 -12.539 9.312 1 92.69 92 THR A O 1
ATOM 692 N N . ASP A 1 93 ? -10.07 -13.859 10.82 1 92.44 93 ASP A N 1
ATOM 693 C CA . ASP A 1 93 ? -9 -14.844 10.883 1 92.44 93 ASP A CA 1
ATOM 694 C C . ASP A 1 93 ? -9.438 -16.172 10.281 1 92.44 93 ASP A C 1
ATOM 696 O O . ASP A 1 93 ? -8.672 -17.141 10.266 1 92.44 93 ASP A O 1
ATOM 700 N N . ASP A 1 94 ? -10.578 -16.172 9.695 1 95.38 94 ASP A N 1
ATOM 701 C CA . ASP A 1 94 ? -11.156 -17.422 9.172 1 95.38 94 ASP A CA 1
ATOM 702 C C . ASP A 1 94 ? -10.859 -17.578 7.688 1 95.38 94 ASP A C 1
ATOM 704 O O . ASP A 1 94 ? -11.016 -18.672 7.133 1 95.38 94 ASP A O 1
ATOM 708 N N . ALA A 1 95 ? -10.469 -16.516 7.109 1 97.94 95 ALA A N 1
ATOM 709 C CA .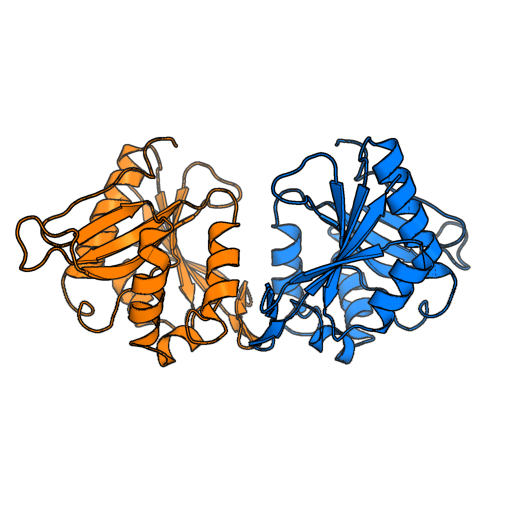 ALA A 1 95 ? -10.211 -16.531 5.672 1 97.94 95 ALA A CA 1
ATOM 710 C C . ALA A 1 95 ? -8.812 -16.016 5.355 1 97.94 95 ALA A C 1
ATOM 712 O O . ALA A 1 95 ? -8.25 -15.227 6.121 1 97.94 95 ALA A O 1
ATOM 713 N N . ILE A 1 96 ? -8.242 -16.469 4.293 1 98.31 96 ILE A N 1
ATOM 714 C CA . ILE A 1 96 ? -6.965 -16 3.771 1 98.31 96 ILE A CA 1
ATOM 715 C C . ILE A 1 96 ? -7.066 -15.789 2.262 1 98.31 96 ILE A C 1
ATOM 717 O O . ILE A 1 96 ? -7.809 -16.5 1.581 1 98.31 96 ILE A O 1
ATOM 721 N N . GLU A 1 97 ? -6.434 -14.82 1.797 1 98.81 97 GLU A N 1
ATOM 722 C CA . GLU A 1 97 ? -6.441 -14.539 0.366 1 98.81 97 GLU A CA 1
ATOM 723 C C . GLU A 1 97 ? -5.223 -15.148 -0.325 1 98.81 97 GLU A C 1
ATOM 725 O O . GLU A 1 97 ? -4.121 -15.133 0.223 1 98.81 97 GLU A O 1
ATOM 730 N N . ILE A 1 98 ? -5.414 -15.734 -1.421 1 98.81 98 ILE A N 1
ATOM 731 C CA . ILE A 1 98 ? -4.336 -16.062 -2.354 1 98.81 98 ILE A CA 1
ATOM 732 C C . ILE A 1 98 ? -4.289 -15.008 -3.465 1 98.81 98 ILE A C 1
ATOM 734 O O . ILE A 1 98 ? -5.266 -14.836 -4.199 1 98.81 98 ILE A O 1
ATOM 738 N N . GLY A 1 99 ? -3.221 -14.305 -3.535 1 98.62 99 GLY A N 1
ATOM 739 C CA . GLY A 1 99 ? -3.121 -13.219 -4.492 1 98.62 99 GLY A CA 1
ATOM 740 C C . GLY A 1 99 ? -1.688 -12.844 -4.824 1 98.62 99 GLY A C 1
ATOM 741 O O . GLY A 1 99 ? -0.762 -13.602 -4.547 1 98.62 99 GLY A O 1
ATOM 742 N N . ALA A 1 100 ? -1.59 -11.727 -5.617 1 98.44 100 ALA A N 1
ATOM 743 C CA . ALA A 1 100 ? -0.291 -11.297 -6.129 1 98.44 100 ALA A CA 1
ATOM 744 C C . ALA A 1 100 ? 0.38 -12.414 -6.922 1 98.44 100 ALA A C 1
ATOM 746 O O . ALA A 1 100 ? 1.558 -12.711 -6.711 1 98.44 100 ALA A O 1
ATOM 747 N N . THR A 1 101 ? -0.473 -13.039 -7.684 1 98.62 101 THR A N 1
ATOM 748 C CA . THR A 1 101 ? -0.019 -14.188 -8.461 1 98.62 101 THR A CA 1
ATOM 749 C C . THR A 1 101 ? 0.338 -13.766 -9.883 1 98.62 101 THR A C 1
ATOM 751 O O . THR A 1 101 ? -0.416 -13.039 -10.531 1 98.62 101 THR A O 1
ATOM 754 N N . TYR A 1 102 ? 1.434 -14.125 -10.281 1 98.56 102 TYR A N 1
ATOM 755 C CA . TYR A 1 102 ? 1.895 -14.016 -11.664 1 98.56 102 TYR A CA 1
ATOM 756 C C . TYR A 1 102 ? 2.658 -15.266 -12.078 1 98.56 102 TYR A C 1
ATOM 758 O O . TYR A 1 102 ? 3.504 -15.766 -11.336 1 98.56 102 TYR A O 1
ATOM 766 N N . ILE A 1 103 ? 2.35 -15.797 -13.195 1 98.12 103 ILE A N 1
ATOM 767 C CA . ILE A 1 103 ? 3.156 -16.844 -13.828 1 98.12 103 ILE A CA 1
ATOM 768 C C . ILE A 1 103 ? 3.41 -16.469 -15.289 1 98.12 103 ILE A C 1
ATOM 770 O O . ILE A 1 103 ? 2.576 -15.828 -15.93 1 98.12 103 ILE A O 1
ATOM 774 N N . VAL A 1 104 ? 4.465 -16.938 -15.83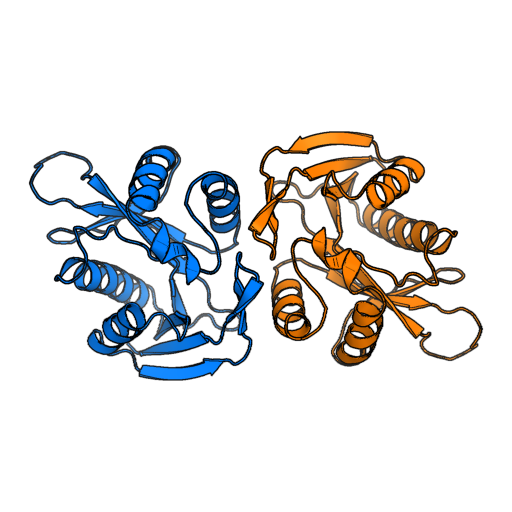6 1 98 104 VAL A N 1
ATOM 775 C CA . VAL A 1 104 ? 4.875 -16.594 -17.188 1 98 104 VAL A CA 1
ATOM 776 C C . VAL A 1 104 ? 3.891 -17.188 -18.203 1 98 104 VAL A C 1
ATOM 778 O O . VAL A 1 104 ? 3.248 -18.203 -17.922 1 98 104 VAL A O 1
ATOM 781 N N . PRO A 1 105 ? 3.822 -16.562 -19.375 1 96.69 105 PRO A N 1
ATOM 782 C CA . PRO A 1 105 ? 2.875 -17.031 -20.375 1 96.69 105 PRO A CA 1
ATOM 783 C C . PRO A 1 105 ? 3.104 -18.484 -20.781 1 96.69 105 PRO A C 1
ATOM 785 O O . PRO A 1 105 ? 2.146 -19.203 -21.062 1 96.69 105 PRO A O 1
ATOM 788 N N . GLY A 1 106 ? 4.262 -18.938 -20.703 1 94.5 106 GLY A N 1
ATOM 789 C CA . GLY A 1 106 ? 4.617 -20.266 -21.188 1 94.5 106 GLY A CA 1
ATOM 790 C C . GLY A 1 106 ? 3.975 -21.391 -20.375 1 94.5 106 GLY A C 1
ATOM 791 O O . GLY A 1 106 ? 3.871 -22.516 -20.844 1 94.5 106 GLY A O 1
ATOM 792 N N . VAL A 1 107 ? 3.553 -21.109 -19.141 1 94.5 107 VAL A N 1
ATOM 793 C CA . VAL A 1 107 ? 2.967 -22.172 -18.312 1 94.5 107 VAL A CA 1
ATOM 794 C C . VAL A 1 107 ? 1.491 -21.859 -18.06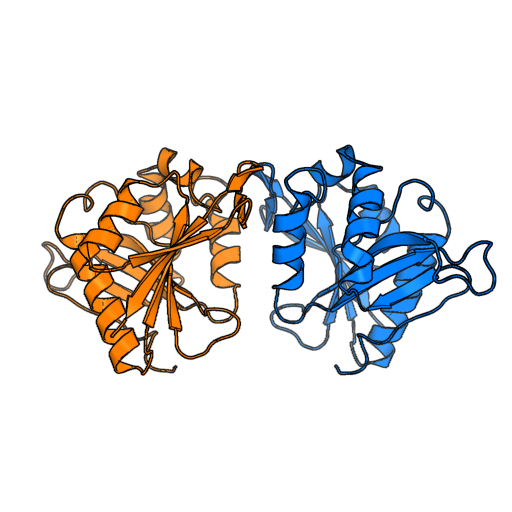2 1 94.5 107 VAL A C 1
ATOM 796 O O . VAL A 1 107 ? 0.845 -22.516 -17.234 1 94.5 107 VAL A O 1
ATOM 799 N N . ARG A 1 108 ? 0.96 -20.891 -18.766 1 90.81 108 ARG A N 1
ATOM 800 C CA . ARG A 1 108 ? -0.454 -20.562 -18.641 1 90.81 108 ARG A CA 1
ATOM 801 C C . ARG A 1 108 ? -1.308 -21.438 -19.547 1 90.81 108 ARG A C 1
ATOM 803 O O . ARG A 1 108 ? -0.811 -22 -20.516 1 90.81 108 ARG A O 1
ATOM 810 N N . GLY A 1 109 ? -2.611 -21.562 -19.281 1 82.88 109 GLY A N 1
ATOM 811 C CA . GLY A 1 109 ? -3.547 -22.281 -20.125 1 82.88 109 GLY A CA 1
ATOM 812 C C . GLY A 1 109 ? -3.535 -23.781 -19.891 1 82.88 109 GLY A C 1
ATOM 813 O O . GLY A 1 109 ? -4.309 -24.516 -20.5 1 82.88 109 GLY A O 1
ATOM 814 N N . GLY A 1 110 ? -2.719 -24.281 -18.984 1 84.44 110 GLY A N 1
ATOM 815 C CA . GLY A 1 110 ? -2.658 -25.688 -18.625 1 84.44 110 GLY A CA 1
ATOM 816 C C . GLY A 1 110 ? -2.973 -25.938 -17.172 1 84.44 110 GLY A C 1
ATOM 817 O O . GLY A 1 110 ? -3.686 -25.156 -16.531 1 84.44 110 GLY A O 1
ATOM 818 N N . PRO A 1 111 ? -2.533 -27.062 -16.75 1 93.19 111 PRO A N 1
ATOM 819 C CA . PRO A 1 111 ? -2.883 -27.469 -15.391 1 93.19 111 PRO A CA 1
ATOM 820 C C . PRO A 1 111 ? -2.01 -26.797 -14.328 1 93.19 111 PRO A C 1
ATOM 822 O O . PRO A 1 111 ? -2.236 -26.984 -13.133 1 93.19 111 PRO A O 1
ATOM 825 N N . PHE A 1 112 ? -1.015 -26.031 -14.758 1 96.19 112 PHE A N 1
ATOM 826 C CA . PHE A 1 112 ? 0.006 -25.5 -13.867 1 96.19 112 PHE A CA 1
ATOM 827 C C . PHE A 1 112 ? -0.621 -24.625 -12.789 1 96.19 112 PHE A C 1
ATOM 829 O O . PHE A 1 112 ? -0.404 -24.844 -11.594 1 96.19 112 PHE A O 1
ATOM 836 N N . ASN A 1 113 ? -1.419 -23.625 -13.195 1 97.25 113 ASN A N 1
ATOM 837 C CA . ASN A 1 113 ? -2.043 -22.703 -12.234 1 97.25 113 ASN A CA 1
ATOM 838 C C . ASN A 1 113 ? -2.994 -23.438 -11.297 1 97.25 113 ASN A C 1
ATOM 840 O O . ASN A 1 113 ? -3.027 -23.172 -10.102 1 97.25 113 ASN A O 1
ATOM 844 N N . ALA A 1 114 ? -3.723 -24.344 -11.891 1 96.69 114 ALA A N 1
ATOM 845 C CA . ALA A 1 114 ? -4.648 -25.125 -11.062 1 96.69 114 ALA A CA 1
ATOM 846 C C . ALA A 1 114 ? -3.904 -25.922 -10.008 1 96.69 114 ALA A C 1
ATOM 848 O O . ALA A 1 114 ? -4.328 -25.984 -8.852 1 96.69 114 ALA A O 1
ATOM 849 N N . GLU A 1 115 ? -2.811 -26.562 -10.438 1 97.19 115 GLU A N 1
ATOM 850 C CA . GLU A 1 115 ? -1.998 -27.312 -9.484 1 97.19 115 GLU A CA 1
ATOM 851 C C . GLU A 1 115 ? -1.453 -26.406 -8.383 1 97.19 115 GLU A C 1
ATOM 853 O O . GLU A 1 115 ? -1.509 -26.75 -7.203 1 97.19 115 GLU A O 1
ATOM 858 N N . MET A 1 116 ? -0.96 -25.234 -8.75 1 98.19 116 MET A N 1
ATOM 859 C CA . MET A 1 116 ? -0.422 -24.266 -7.801 1 98.19 116 MET A CA 1
ATOM 860 C C . MET A 1 116 ? -1.479 -23.859 -6.785 1 98.19 116 MET A C 1
ATOM 862 O O . MET A 1 116 ? -1.236 -23.906 -5.578 1 98.19 116 MET A O 1
ATOM 866 N N . LYS A 1 117 ? -2.682 -23.484 -7.289 1 98.44 117 LYS A N 1
ATOM 867 C CA . LYS A 1 117 ? -3.744 -23.016 -6.406 1 98.44 117 LYS A CA 1
ATOM 868 C C . LYS A 1 117 ? -4.246 -24.141 -5.504 1 98.44 117 LYS A C 1
ATOM 870 O O . LYS A 1 117 ? -4.566 -23.906 -4.336 1 98.44 117 LYS A O 1
ATOM 875 N N . ARG A 1 118 ? -4.273 -25.359 -6.016 1 97.94 118 ARG A N 1
ATOM 876 C CA . ARG A 1 118 ? -4.707 -26.484 -5.188 1 97.94 118 ARG A CA 1
ATOM 877 C C . ARG A 1 118 ? -3.742 -26.703 -4.031 1 97.94 118 ARG A C 1
ATOM 879 O O . ARG A 1 118 ? -4.168 -26.938 -2.896 1 97.94 118 ARG A O 1
ATOM 886 N N . LEU A 1 119 ? -2.436 -26.641 -4.316 1 98.06 119 LEU A N 1
ATOM 887 C CA . LEU A 1 119 ? -1.439 -26.766 -3.258 1 98.06 119 LEU A CA 1
ATOM 888 C C . LEU A 1 119 ? -1.674 -25.734 -2.166 1 98.06 119 LEU A C 1
ATOM 890 O O . LEU A 1 119 ? -1.682 -26.062 -0.978 1 98.06 119 LEU A O 1
ATOM 894 N N . MET A 1 120 ? -1.933 -24.5 -2.564 1 98.75 120 MET A N 1
ATOM 895 C CA . MET A 1 120 ? -2.092 -23.406 -1.62 1 98.75 120 MET A CA 1
ATOM 896 C C . MET A 1 120 ? -3.4 -23.531 -0.85 1 98.75 120 MET A C 1
ATOM 898 O O . MET A 1 120 ? -3.441 -23.297 0.359 1 98.75 120 MET A O 1
ATOM 902 N N . ILE A 1 121 ? -4.422 -23.906 -1.576 1 98.62 121 ILE A N 1
ATOM 903 C CA . ILE A 1 121 ? -5.742 -24.047 -0.972 1 98.62 121 ILE A CA 1
ATOM 904 C C . ILE A 1 121 ? -5.707 -25.156 0.082 1 98.62 121 ILE A C 1
ATOM 906 O O . ILE A 1 121 ? -6.164 -24.953 1.212 1 98.62 121 ILE A O 1
ATOM 910 N N . GLU A 1 122 ? -5.164 -26.297 -0.256 1 97.94 122 GLU A N 1
ATOM 911 C CA . GLU A 1 122 ? -5.07 -27.422 0.667 1 97.94 122 GLU A CA 1
ATOM 912 C C . GLU A 1 122 ? -4.27 -27.047 1.912 1 97.94 122 GLU A C 1
ATOM 914 O O . GLU A 1 122 ? -4.66 -27.375 3.031 1 97.94 122 GLU A O 1
ATOM 919 N N . ARG A 1 123 ? -3.143 -26.359 1.69 1 98.19 123 ARG A N 1
ATOM 920 C CA . ARG A 1 123 ? -2.314 -25.922 2.805 1 98.19 123 ARG A CA 1
ATOM 921 C C . ARG A 1 123 ? -3.096 -24.984 3.727 1 98.19 123 ARG A C 1
ATOM 923 O O . ARG A 1 123 ? -3.027 -25.109 4.949 1 98.19 123 ARG A O 1
ATOM 930 N N . ALA A 1 124 ? -3.822 -24.031 3.193 1 98.12 124 ALA A N 1
ATOM 931 C CA . ALA A 1 124 ? -4.582 -23.062 3.982 1 98.12 124 ALA A CA 1
ATOM 932 C C . ALA A 1 124 ? -5.684 -23.75 4.781 1 98.12 124 ALA A C 1
ATOM 934 O O . ALA A 1 124 ? -5.863 -23.484 5.973 1 98.12 124 ALA A O 1
ATOM 935 N N . PHE A 1 125 ? -6.359 -24.688 4.117 1 97.81 125 PHE A N 1
ATOM 936 C CA . PHE A 1 125 ? -7.418 -25.406 4.809 1 97.81 125 PHE A CA 1
ATOM 937 C C . PHE A 1 125 ? -6.836 -26.297 5.902 1 97.81 125 PHE A C 1
ATOM 939 O O . PHE A 1 125 ? -7.387 -26.375 7.004 1 97.81 125 PHE A O 1
ATOM 946 N N . ALA A 1 126 ? -5.738 -26.953 5.637 1 96.75 126 ALA A N 1
ATOM 947 C CA . ALA A 1 126 ? -5.066 -27.781 6.645 1 96.75 126 ALA A CA 1
ATOM 948 C C . ALA A 1 126 ? -4.602 -26.922 7.82 1 96.75 126 ALA A C 1
ATOM 950 O O . ALA A 1 126 ? -4.539 -27.406 8.953 1 96.75 126 ALA A O 1
ATOM 951 N N . GLY A 1 127 ? -4.344 -25.688 7.508 1 95.56 127 GLY A N 1
ATOM 952 C CA . GLY A 1 127 ? -3.879 -24.766 8.539 1 95.56 127 GLY A CA 1
ATOM 953 C C . GLY A 1 127 ? -5.008 -24.188 9.367 1 95.56 127 GLY A C 1
ATOM 954 O O . GLY A 1 127 ? -4.766 -23.406 10.297 1 95.56 127 GLY A O 1
ATOM 955 N N . GLY A 1 128 ? -6.254 -24.469 8.953 1 96.06 128 GLY A N 1
ATOM 956 C CA . GLY A 1 128 ? -7.367 -24.094 9.812 1 96.06 128 GLY A CA 1
ATOM 957 C C . GLY A 1 128 ? -8.25 -23.016 9.219 1 96.06 128 GLY A C 1
ATOM 958 O O . GLY A 1 128 ? -9.281 -22.672 9.797 1 96.06 128 GLY A O 1
ATOM 959 N N . TYR A 1 129 ? -7.871 -22.5 8.133 1 97.81 129 TYR A N 1
ATOM 960 C CA . TYR A 1 129 ? -8.734 -21.5 7.5 1 97.81 129 TYR A CA 1
ATOM 961 C C . TYR A 1 129 ? -10.008 -22.156 6.969 1 97.81 129 TYR A C 1
ATOM 963 O O . TYR A 1 129 ? -9.969 -23.266 6.434 1 97.81 129 TYR A O 1
ATOM 971 N N . ALA A 1 130 ? -11.07 -21.453 7.055 1 98.25 130 ALA A N 1
ATOM 972 C CA . ALA A 1 130 ? -12.375 -21.969 6.637 1 98.25 130 ALA A CA 1
ATOM 973 C C . ALA A 1 130 ? -12.68 -21.578 5.191 1 98.25 130 ALA A C 1
ATOM 975 O O . ALA A 1 130 ? -13.547 -22.172 4.551 1 98.25 130 ALA A O 1
ATOM 976 N N . ALA A 1 131 ? -11.977 -20.547 4.723 1 98.62 131 ALA A N 1
ATOM 977 C CA . ALA A 1 131 ? -12.289 -20.031 3.389 1 98.62 131 ALA A CA 1
ATOM 978 C C . ALA A 1 131 ? -11.055 -19.406 2.738 1 98.62 131 ALA A C 1
ATOM 980 O O . ALA A 1 131 ? -10.148 -18.938 3.432 1 98.62 131 ALA A O 1
ATOM 981 N N . ILE A 1 132 ? -11.047 -19.453 1.441 1 98.81 132 ILE A N 1
ATOM 982 C CA . ILE A 1 132 ? -10.062 -18.766 0.61 1 98.81 132 ILE A CA 1
ATOM 983 C C . ILE A 1 132 ? -10.727 -17.594 -0.124 1 98.81 132 ILE A C 1
ATOM 985 O O . ILE A 1 132 ? -11.828 -17.75 -0.666 1 98.81 132 ILE A O 1
ATOM 989 N N . GLN A 1 133 ? -10.141 -16.484 -0.113 1 98.88 133 GLN A N 1
ATOM 990 C CA . GLN A 1 133 ? -10.602 -15.312 -0.861 1 98.88 133 GLN A CA 1
ATOM 991 C C . GLN A 1 133 ? -9.68 -15.023 -2.043 1 98.88 133 GLN A C 1
ATOM 993 O O . GLN A 1 133 ? -8.461 -15.195 -1.947 1 98.88 133 GLN A O 1
ATOM 998 N N . PHE A 1 134 ? -10.195 -14.641 -3.156 1 98.88 134 PHE A N 1
ATOM 999 C CA . PHE A 1 134 ? -9.492 -14.078 -4.301 1 98.88 134 PHE A CA 1
ATOM 1000 C C . PHE A 1 134 ? -10.023 -12.68 -4.625 1 98.88 134 PHE A C 1
ATOM 1002 O O . PHE A 1 134 ? -11.234 -12.477 -4.688 1 98.88 134 PHE A O 1
ATOM 1009 N N . ARG A 1 135 ? -9.188 -11.75 -4.773 1 98.75 135 ARG A N 1
ATOM 1010 C CA . ARG A 1 135 ? -9.531 -10.414 -5.258 1 98.75 135 ARG A CA 1
ATOM 1011 C C . ARG A 1 135 ? -8.922 -10.156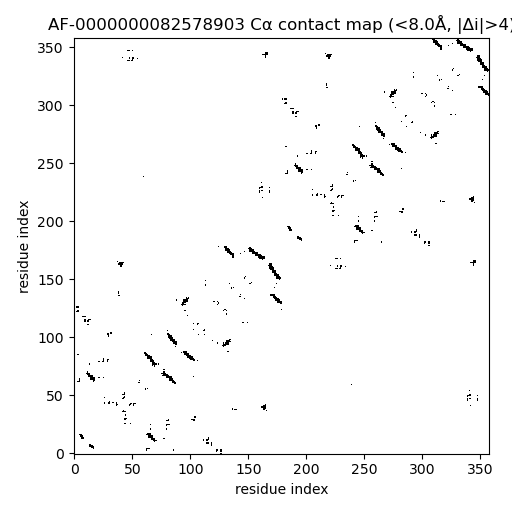 -6.629 1 98.75 135 ARG A C 1
ATOM 1013 O O . ARG A 1 135 ? -7.699 -10.188 -6.785 1 98.75 135 ARG A O 1
ATOM 1020 N N . ILE A 1 136 ? -9.781 -9.891 -7.582 1 98.81 136 ILE A N 1
ATOM 1021 C CA . ILE A 1 136 ? -9.328 -9.852 -8.969 1 98.81 136 ILE A CA 1
ATOM 1022 C C . ILE A 1 136 ? -9.891 -8.602 -9.656 1 98.81 136 ILE A C 1
ATOM 1024 O O . ILE A 1 136 ? -11.07 -8.273 -9.5 1 98.81 136 ILE A O 1
ATOM 1028 N N . ASP A 1 137 ? -8.977 -7.902 -10.383 1 98.75 137 ASP A N 1
ATOM 1029 C CA . ASP A 1 137 ? -9.477 -6.848 -11.258 1 98.75 137 ASP A CA 1
ATOM 1030 C C . ASP A 1 137 ? -10.57 -7.371 -12.18 1 98.75 137 ASP A C 1
ATOM 1032 O O . ASP A 1 137 ? -10.398 -8.406 -12.828 1 98.75 137 ASP A O 1
ATOM 1036 N N . THR A 1 138 ? -11.703 -6.621 -12.242 1 98.56 138 THR A N 1
ATOM 1037 C CA . THR A 1 138 ? -12.812 -7.09 -13.062 1 98.56 138 THR A CA 1
ATOM 1038 C C . THR A 1 138 ? -12.391 -7.188 -14.523 1 98.56 138 THR A C 1
ATOM 1040 O O . THR A 1 138 ? -12.969 -7.961 -15.297 1 98.56 138 THR A O 1
ATOM 1043 N N . ARG A 1 139 ? -11.359 -6.531 -14.961 1 98.25 139 ARG A N 1
ATOM 1044 C CA . ARG A 1 139 ? -10.852 -6.562 -16.328 1 98.25 139 ARG A CA 1
ATOM 1045 C C . ARG A 1 139 ? -10.094 -7.859 -16.609 1 98.25 139 ARG A C 1
ATOM 1047 O O . ARG A 1 139 ? -9.875 -8.227 -17.766 1 98.25 139 ARG A O 1
ATOM 1054 N N . ASN A 1 140 ? -9.602 -8.508 -15.531 1 97.94 140 ASN A N 1
ATOM 1055 C CA . ASN A 1 140 ? -8.805 -9.727 -15.672 1 97.94 140 ASN A CA 1
ATOM 1056 C C . ASN A 1 140 ? -9.688 -10.961 -15.812 1 97.94 140 ASN A C 1
ATOM 1058 O O . ASN A 1 140 ? -9.742 -11.797 -14.914 1 97.94 140 ASN A O 1
ATOM 1062 N N . THR A 1 141 ? -10.25 -11.102 -16.938 1 97.06 141 THR A N 1
ATOM 1063 C CA . THR A 1 141 ? -11.234 -12.148 -17.172 1 97.06 141 THR A CA 1
ATOM 1064 C C . THR A 1 141 ? -10.578 -13.531 -17.094 1 97.06 141 THR A C 1
ATOM 1066 O O . THR A 1 141 ? -11.211 -14.5 -16.672 1 97.06 141 THR A O 1
ATOM 1069 N N . ARG A 1 142 ? -9.398 -13.625 -17.516 1 94.62 142 ARG A N 1
ATOM 1070 C CA . ARG A 1 142 ? -8.688 -14.898 -17.453 1 94.62 142 ARG A CA 1
ATOM 1071 C C . ARG A 1 142 ? -8.539 -15.383 -16.016 1 94.62 142 ARG A C 1
ATOM 1073 O O . ARG A 1 142 ? -8.82 -16.547 -15.711 1 94.62 142 ARG A O 1
ATOM 1080 N N . SER A 1 143 ? -8.117 -14.523 -15.117 1 96.56 143 SER A N 1
ATOM 1081 C CA . SER A 1 143 ? -7.973 -14.875 -13.711 1 96.56 143 SER A CA 1
ATOM 1082 C C . SER A 1 143 ? -9.328 -15.211 -13.086 1 96.56 143 SER A C 1
ATOM 1084 O O . SER A 1 143 ? -9.438 -16.156 -12.305 1 96.56 143 SER A O 1
ATOM 1086 N N . ARG A 1 144 ? -10.328 -14.406 -13.422 1 98.19 144 ARG A N 1
ATOM 1087 C CA . ARG A 1 144 ? -11.664 -14.68 -12.906 1 98.19 144 ARG A CA 1
ATOM 1088 C C . ARG A 1 144 ? -12.133 -16.078 -13.305 1 98.19 144 ARG A C 1
ATOM 1090 O O . ARG A 1 144 ? -12.594 -16.844 -12.453 1 98.19 144 ARG A O 1
ATOM 1097 N N . ARG A 1 145 ? -11.93 -16.438 -14.539 1 96.88 145 ARG A N 1
ATOM 1098 C CA . ARG A 1 145 ? -12.328 -17.75 -15.016 1 96.88 145 ARG A CA 1
ATOM 1099 C C . ARG A 1 145 ? -11.547 -18.844 -14.312 1 96.88 145 ARG A C 1
ATOM 1101 O O . ARG A 1 145 ? -12.094 -19.906 -14 1 96.88 145 ARG A O 1
ATOM 1108 N N . ALA A 1 146 ? -10.289 -18.609 -14.047 1 96.88 146 ALA A N 1
ATOM 1109 C CA . ALA A 1 146 ? -9.43 -19.609 -13.422 1 96.88 146 ALA A CA 1
ATOM 1110 C C . ALA A 1 146 ? -9.922 -19.953 -12.016 1 96.88 146 ALA A C 1
ATOM 1112 O O . ALA A 1 146 ? -9.977 -21.125 -11.641 1 96.88 146 ALA A O 1
ATOM 1113 N N . VAL A 1 147 ? -10.344 -18.938 -11.25 1 97.81 147 VAL A N 1
ATOM 1114 C CA . VAL A 1 147 ? -10.742 -19.219 -9.875 1 97.81 147 VAL A CA 1
ATOM 1115 C C . VAL A 1 147 ? -12.156 -19.812 -9.859 1 97.81 147 VAL A C 1
ATOM 1117 O O . VAL A 1 147 ? -12.492 -20.609 -8.984 1 97.81 147 VAL A O 1
ATOM 1120 N N . GLU A 1 148 ? -12.945 -19.406 -10.82 1 97.94 148 GLU A N 1
ATOM 1121 C CA . GLU A 1 148 ? -14.266 -20.016 -10.961 1 97.94 148 GLU A CA 1
ATOM 1122 C C . GLU A 1 148 ? -14.148 -21.5 -11.258 1 97.94 148 GLU A C 1
ATOM 1124 O O . GLU A 1 148 ? -14.898 -22.312 -10.711 1 97.94 148 GLU A O 1
ATOM 1129 N N . LYS A 1 149 ? -13.195 -21.859 -12.109 1 96.81 149 LYS A N 1
ATOM 1130 C CA . LYS A 1 149 ? -12.961 -23.266 -12.453 1 96.81 149 LYS A CA 1
ATOM 1131 C C . LYS A 1 149 ? -12.516 -24.062 -11.234 1 96.81 149 LYS A C 1
ATOM 1133 O O . LYS A 1 149 ? -12.742 -25.281 -11.164 1 96.81 149 LYS A O 1
ATOM 1138 N N . LEU A 1 150 ? -11.961 -23.391 -10.258 1 97 150 LEU A N 1
ATOM 1139 C CA . LEU A 1 150 ? -11.523 -24.031 -9.023 1 97 150 LEU A CA 1
ATOM 1140 C C . LEU A 1 150 ? -12.695 -24.234 -8.062 1 97 150 LEU A C 1
ATOM 1142 O O . LEU A 1 150 ? -12.555 -24.875 -7.023 1 97 150 LEU A O 1
ATOM 1146 N N . GLY A 1 151 ? -13.805 -23.609 -8.367 1 98.06 151 GLY A N 1
ATOM 1147 C CA . GLY A 1 151 ? -14.984 -23.766 -7.527 1 98.06 151 GLY A CA 1
ATOM 1148 C C . GLY A 1 151 ? -15.266 -22.531 -6.676 1 98.06 151 GLY A C 1
ATOM 1149 O O . GLY A 1 151 ? -16.188 -22.547 -5.848 1 98.06 151 GLY A O 1
ATOM 1150 N N . ALA A 1 152 ? -14.523 -21.469 -6.875 1 98.75 152 ALA A N 1
ATOM 1151 C CA . ALA A 1 152 ? -14.781 -20.25 -6.117 1 98.75 152 ALA A CA 1
ATOM 1152 C C . ALA A 1 152 ? -16.016 -19.531 -6.641 1 98.75 152 ALA A C 1
ATOM 1154 O O . ALA A 1 152 ? -16.297 -19.562 -7.84 1 98.75 152 ALA A O 1
ATOM 1155 N N . GLU A 1 153 ? -16.688 -18.828 -5.73 1 98.75 153 GLU A N 1
ATOM 1156 C CA . GLU A 1 153 ? -17.922 -18.109 -6.09 1 98.75 153 GLU A CA 1
ATOM 1157 C C . GLU A 1 153 ? -17.734 -16.594 -5.938 1 98.75 153 GLU A C 1
ATOM 1159 O O . GLU A 1 153 ? -17.109 -16.141 -4.984 1 98.75 153 GLU A O 1
ATOM 1164 N N . LEU A 1 154 ? -18.312 -15.875 -6.844 1 98.81 154 LEU A N 1
ATOM 1165 C CA . LEU A 1 154 ? -18.328 -14.422 -6.746 1 98.81 154 LEU A CA 1
ATOM 1166 C C . LEU A 1 154 ? -19.219 -13.961 -5.598 1 98.81 154 LEU A C 1
ATOM 1168 O O . LEU A 1 154 ? -20.422 -14.242 -5.59 1 98.81 154 LEU A O 1
ATOM 1172 N N . VAL A 1 155 ? -18.656 -13.297 -4.715 1 98.5 155 VAL A N 1
ATOM 1173 C CA . VAL A 1 155 ? -19.422 -12.883 -3.549 1 98.5 155 VAL A CA 1
ATOM 1174 C C . VAL A 1 155 ? -19.797 -11.406 -3.668 1 98.5 155 VAL A C 1
ATOM 1176 O O . VAL A 1 155 ? -20.844 -10.984 -3.189 1 98.5 155 VAL A O 1
ATOM 1179 N N . GLU A 1 156 ? -18.891 -10.617 -4.25 1 98.38 156 GLU A N 1
ATOM 1180 C CA . GLU A 1 156 ? -19.172 -9.195 -4.434 1 98.38 156 GLU A CA 1
ATOM 1181 C C . GLU A 1 156 ? -18.25 -8.578 -5.48 1 98.38 156 GLU A C 1
ATOM 1183 O O . GLU A 1 156 ? -17.203 -9.148 -5.801 1 98.38 156 GLU A O 1
ATOM 1188 N N . VAL A 1 157 ? -18.734 -7.508 -6.094 1 98.75 157 VAL A N 1
ATOM 1189 C CA . VAL A 1 157 ? -17.875 -6.598 -6.848 1 98.75 157 VAL A CA 1
ATOM 1190 C C . VAL A 1 157 ? -17.75 -5.27 -6.102 1 98.75 157 VAL A C 1
ATOM 1192 O O . VAL A 1 157 ? -18.75 -4.562 -5.91 1 98.75 157 VAL A O 1
ATOM 1195 N N . ARG A 1 158 ? -16.562 -4.957 -5.602 1 98.25 158 ARG A N 1
ATOM 1196 C CA . ARG A 1 158 ? -16.312 -3.695 -4.918 1 98.25 158 ARG A CA 1
ATOM 1197 C C . ARG A 1 158 ? -16.016 -2.58 -5.918 1 98.25 158 ARG A C 1
ATOM 1199 O O . ARG A 1 158 ? -15.016 -2.617 -6.629 1 98.25 158 ARG A O 1
ATOM 1206 N N . ALA A 1 159 ? -16.922 -1.62 -5.918 1 98 159 ALA A N 1
ATOM 1207 C CA . ALA A 1 159 ? -16.75 -0.491 -6.832 1 98 159 ALA A CA 1
ATOM 1208 C C . ALA A 1 159 ? -15.641 0.443 -6.352 1 98 159 ALA A C 1
ATOM 1210 O O . ALA A 1 159 ? -15.539 0.729 -5.156 1 98 159 ALA A O 1
ATOM 1211 N N . ALA A 1 160 ? -14.773 0.944 -7.281 1 98 160 ALA A N 1
ATOM 1212 C CA . ALA A 1 160 ? -13.703 1.895 -6.984 1 98 160 ALA A CA 1
ATOM 1213 C C . ALA A 1 160 ? -12.883 1.44 -5.781 1 98 160 ALA A C 1
ATOM 1215 O O . ALA A 1 160 ? -12.688 2.205 -4.836 1 98 160 ALA A O 1
ATOM 1216 N N . ASP A 1 161 ? -12.43 0.198 -5.867 1 97.94 161 ASP A N 1
ATOM 1217 C CA . ASP A 1 161 ? -11.812 -0.487 -4.734 1 97.94 161 ASP A CA 1
ATOM 1218 C C . ASP A 1 161 ? -10.398 0.028 -4.488 1 97.94 161 ASP A C 1
ATOM 1220 O O . ASP A 1 161 ? -10 0.252 -3.34 1 97.94 161 ASP A O 1
ATOM 1224 N N . LEU A 1 162 ? -9.641 0.24 -5.531 1 97.75 162 LEU A N 1
ATOM 1225 C CA . LEU A 1 162 ? -8.281 0.734 -5.375 1 97.75 162 LEU A CA 1
ATOM 1226 C C . LEU A 1 162 ? -7.793 1.408 -6.652 1 97.75 162 LEU A C 1
ATOM 1228 O O . LEU A 1 162 ? -8.352 1.187 -7.727 1 97.75 162 LEU A O 1
ATOM 1232 N N . THR A 1 163 ? -6.848 2.301 -6.566 1 98.44 163 THR A N 1
ATOM 1233 C CA . THR A 1 163 ? -6.156 2.92 -7.691 1 98.44 163 THR A CA 1
ATOM 1234 C C . THR A 1 163 ? -4.879 2.154 -8.031 1 98.44 163 THR A C 1
ATOM 1236 O O . THR A 1 163 ? -4.043 1.917 -7.156 1 98.44 163 THR A O 1
ATOM 1239 N N . THR A 1 164 ? -4.723 1.757 -9.273 1 98.56 164 THR A N 1
ATOM 1240 C CA . THR A 1 164 ? -3.537 1.021 -9.695 1 98.56 164 THR A CA 1
ATOM 1241 C C . THR A 1 164 ? -2.385 1.977 -9.984 1 98.56 164 THR A C 1
ATOM 1243 O O . THR A 1 164 ? -2.562 3.195 -9.977 1 98.56 164 THR A O 1
ATOM 1246 N N . TRP A 1 165 ? -1.23 1.405 -10.297 1 98.19 165 TRP A N 1
ATOM 1247 C CA . TRP A 1 165 ? -0.029 2.174 -10.602 1 98.19 165 TRP A CA 1
ATOM 1248 C C . TRP A 1 165 ? -0.231 3.027 -11.844 1 98.19 165 TRP A C 1
ATOM 1250 O O . TRP A 1 165 ? 0.52 3.977 -12.086 1 98.19 165 TRP A O 1
ATOM 1260 N N . THR A 1 166 ? -1.304 2.75 -12.633 1 98.12 166 THR A N 1
ATOM 1261 C CA . THR A 1 166 ? -1.584 3.469 -13.867 1 98.12 166 THR A CA 1
ATOM 1262 C C . THR A 1 166 ? -2.566 4.609 -13.617 1 98.12 166 THR A C 1
ATOM 1264 O O . THR A 1 166 ? -2.957 5.312 -14.555 1 98.12 166 THR A O 1
ATOM 1267 N N . GLY A 1 167 ? -3.057 4.707 -12.422 1 98.19 167 GLY A N 1
ATOM 1268 C CA . GLY A 1 167 ? -4.082 5.691 -12.109 1 98.19 167 GLY A CA 1
ATOM 1269 C C . GLY A 1 167 ? -5.492 5.172 -12.328 1 98.19 167 GLY A C 1
ATOM 1270 O O . GLY A 1 167 ? -6.469 5.867 -12.031 1 98.19 167 GLY A O 1
ATOM 1271 N N . TYR A 1 168 ? -5.582 3.988 -12.875 1 98.31 168 TYR A N 1
ATOM 1272 C CA . TYR A 1 168 ? -6.891 3.383 -13.094 1 98.31 168 TYR A CA 1
ATOM 1273 C C . TYR A 1 168 ? -7.574 3.061 -11.773 1 98.31 168 TYR A C 1
ATOM 1275 O O . TYR A 1 168 ? -6.953 2.5 -10.867 1 98.31 168 TYR A O 1
ATOM 1283 N N . VAL A 1 169 ? -8.82 3.457 -11.586 1 98.62 169 VAL A N 1
ATOM 1284 C CA . VAL A 1 169 ? -9.617 3.105 -10.422 1 98.62 169 VAL A CA 1
ATOM 1285 C C . VAL A 1 169 ? -10.344 1.782 -10.664 1 98.62 169 VAL A C 1
ATOM 1287 O O . VAL A 1 169 ? -11.305 1.727 -11.43 1 98.62 169 VAL A O 1
ATOM 1290 N N . ARG A 1 170 ? -9.906 0.839 -9.953 1 98.19 170 ARG A N 1
ATOM 1291 C CA . ARG A 1 170 ? -10.258 -0.555 -10.211 1 98.19 170 ARG A CA 1
ATOM 1292 C C . ARG A 1 170 ? -11.531 -0.947 -9.461 1 98.19 170 ARG A C 1
ATOM 1294 O O . ARG A 1 170 ? -11.68 -0.629 -8.281 1 98.19 170 ARG A O 1
ATOM 1301 N N . ASP A 1 171 ? -12.477 -1.603 -10.18 1 98.69 171 ASP A N 1
ATOM 1302 C CA . ASP A 1 171 ? -13.469 -2.457 -9.531 1 98.69 171 ASP A CA 1
ATOM 1303 C C . ASP A 1 171 ? -12.906 -3.85 -9.266 1 98.69 171 ASP A C 1
ATOM 1305 O O . ASP A 1 171 ? -12.234 -4.426 -10.125 1 98.69 171 ASP A O 1
ATOM 1309 N N . THR A 1 172 ? -13.133 -4.375 -8.094 1 98.75 172 THR A N 1
ATOM 1310 C CA . THR A 1 172 ? -12.547 -5.652 -7.703 1 98.75 172 THR A CA 1
ATOM 1311 C C . THR A 1 172 ? -13.625 -6.715 -7.539 1 98.75 172 THR A C 1
ATOM 1313 O O . THR A 1 172 ? -14.562 -6.539 -6.762 1 98.75 172 THR A O 1
ATOM 1316 N N . ALA A 1 173 ? -13.492 -7.773 -8.289 1 98.94 173 ALA A N 1
ATOM 1317 C CA . ALA A 1 173 ? -14.305 -8.969 -8.055 1 98.94 173 ALA A CA 1
ATOM 1318 C C . ALA A 1 173 ? -13.75 -9.789 -6.898 1 98.94 173 ALA A C 1
ATOM 1320 O O . ALA A 1 173 ? -12.57 -10.164 -6.898 1 98.94 173 ALA A O 1
ATOM 1321 N N . VAL A 1 174 ? -14.594 -10.031 -5.949 1 98.81 174 VAL A N 1
ATOM 1322 C CA . VAL A 1 174 ? -14.195 -10.812 -4.785 1 98.81 174 VAL A CA 1
ATOM 1323 C C . VAL A 1 174 ? -14.82 -12.203 -4.863 1 98.81 174 VAL A C 1
ATOM 1325 O O . VAL A 1 174 ? -16.047 -12.336 -4.93 1 98.81 174 VAL A O 1
ATOM 1328 N N . TYR A 1 175 ? -13.961 -13.195 -4.895 1 98.88 175 TYR A N 1
ATOM 1329 C CA . TYR A 1 175 ? -14.391 -14.586 -4.91 1 98.88 175 TYR A CA 1
ATOM 1330 C C . TYR A 1 175 ? -14.086 -15.266 -3.578 1 98.88 175 TYR A C 1
ATOM 1332 O O . TYR A 1 175 ? -13.141 -14.875 -2.879 1 98.88 175 TYR A O 1
ATOM 1340 N N . ARG A 1 176 ? -14.867 -16.25 -3.293 1 98.69 176 ARG A N 1
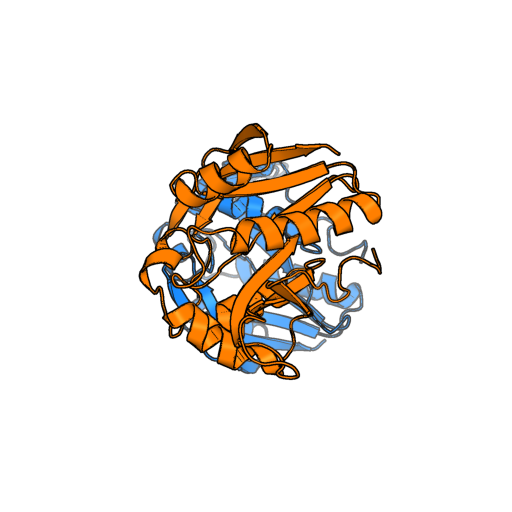ATOM 1341 C CA . ARG A 1 176 ? -14.672 -17.031 -2.078 1 98.69 176 ARG A CA 1
ATOM 1342 C C . ARG A 1 176 ? -14.812 -18.516 -2.357 1 98.69 176 ARG A C 1
ATOM 1344 O O . ARG A 1 176 ? -15.695 -18.938 -3.113 1 98.69 176 ARG A O 1
ATOM 1351 N N . LEU A 1 177 ? -13.922 -19.297 -1.836 1 98.75 177 LEU A N 1
ATOM 1352 C CA . LEU A 1 177 ? -13.945 -20.75 -1.855 1 98.75 177 LEU A CA 1
ATOM 1353 C C . LEU A 1 177 ? -14.008 -21.312 -0.44 1 98.75 177 LEU A C 1
ATOM 1355 O O . LEU A 1 177 ? -13.117 -21.078 0.371 1 98.75 177 LEU A O 1
ATOM 1359 N N . GLU A 1 178 ? -15.094 -21.953 -0.107 1 97.75 178 GLU A N 1
ATOM 1360 C CA . GLU A 1 178 ? -15.266 -22.531 1.221 1 97.75 178 GLU A CA 1
ATOM 1361 C C . GLU A 1 178 ? -14.664 -23.938 1.29 1 97.75 178 GLU A C 1
ATOM 1363 O O . GLU A 1 178 ? -14.594 -24.625 0.278 1 97.75 178 GLU A O 1
ATOM 1368 N N . LYS A 1 179 ? -14.25 -24.25 2.432 1 92.12 179 LYS A N 1
ATOM 1369 C CA . LYS A 1 179 ? -13.711 -25.578 2.664 1 92.12 179 LYS A CA 1
ATOM 1370 C C . LYS A 1 179 ? -14.742 -26.656 2.344 1 92.12 179 LYS A C 1
ATOM 1372 O O . LYS A 1 179 ? -15.914 -26.516 2.691 1 92.12 179 LYS A O 1
ATOM 1377 N N . MET B 1 1 ? 2.453 3.941 23.219 1 49.25 1 MET B N 1
ATOM 1378 C CA . MET B 1 1 ? 1.89 3.955 21.875 1 49.25 1 MET B CA 1
ATOM 1379 C C . MET B 1 1 ? 0.506 4.598 21.875 1 49.25 1 MET B C 1
ATOM 1381 O O . MET B 1 1 ? 0.038 5.07 20.844 1 49.25 1 MET B O 1
ATOM 1385 N N . ALA B 1 2 ? -0.155 4.414 23.125 1 54.91 2 ALA B N 1
ATOM 1386 C CA . ALA B 1 2 ? -1.529 4.816 23.422 1 54.91 2 ALA B CA 1
ATOM 1387 C C . ALA B 1 2 ? -1.679 6.332 23.359 1 54.91 2 ALA B C 1
ATOM 1389 O O . ALA B 1 2 ? -2.732 6.848 22.984 1 54.91 2 ALA B O 1
ATOM 1390 N N . MET B 1 3 ? -0.561 6.977 23.312 1 80.44 3 MET B N 1
ATOM 1391 C CA . MET B 1 3 ? -0.671 8.414 23.516 1 80.44 3 MET B CA 1
ATOM 1392 C C . MET B 1 3 ? -0.575 9.164 22.188 1 80.44 3 MET B C 1
ATOM 1394 O O . MET B 1 3 ? -1.056 10.297 22.078 1 80.44 3 MET B O 1
ATOM 1398 N N . LEU B 1 4 ? -0.239 8.531 21.078 1 92.12 4 LEU B N 1
ATOM 1399 C CA . LEU B 1 4 ? 0.024 9.25 19.828 1 92.12 4 LEU B CA 1
ATOM 1400 C C . LEU B 1 4 ? -1.277 9.727 19.188 1 92.12 4 LEU B C 1
ATOM 1402 O O . LEU B 1 4 ? -1.309 10.766 18.531 1 92.12 4 LEU B O 1
ATOM 1406 N N . GLY B 1 5 ? -2.324 9.062 19.5 1 95.19 5 GLY B N 1
ATOM 1407 C CA . GLY B 1 5 ? -3.539 9.289 18.734 1 95.19 5 GLY B CA 1
ATOM 1408 C C . GLY B 1 5 ? -4.496 10.258 19.406 1 95.19 5 GLY B C 1
ATOM 1409 O O . GLY B 1 5 ? -5.59 10.508 18.906 1 95.19 5 GLY B O 1
ATOM 1410 N N . LYS B 1 6 ? -4.082 10.766 20.562 1 96.56 6 LYS B N 1
ATOM 1411 C CA . LYS B 1 6 ? -4.934 11.727 21.266 1 96.56 6 LYS B CA 1
ATOM 1412 C C . LYS B 1 6 ? -4.98 13.062 20.531 1 96.56 6 LYS B C 1
ATOM 1414 O O . LYS B 1 6 ? -4.031 13.43 19.828 1 96.56 6 LYS B O 1
ATOM 1419 N N . PRO B 1 7 ? -6.086 13.773 20.672 1 97 7 PRO B N 1
ATOM 1420 C CA . PRO B 1 7 ? -6.176 15.086 20.031 1 97 7 PRO B CA 1
ATOM 1421 C C . PRO B 1 7 ? -5.078 16.047 20.5 1 97 7 PRO B C 1
ATOM 1423 O O . PRO B 1 7 ? -4.574 15.914 21.609 1 97 7 PRO B O 1
ATOM 1426 N N . MET B 1 8 ? -4.73 16.953 19.656 1 96.75 8 MET B N 1
ATOM 1427 C CA . MET B 1 8 ? -3.768 18.016 19.969 1 96.75 8 MET B CA 1
ATOM 1428 C C . MET B 1 8 ? -4.328 19.391 19.609 1 96.75 8 MET B C 1
ATOM 1430 O O . MET B 1 8 ? -5.125 19.5 18.672 1 96.75 8 MET B O 1
ATOM 1434 N N . ALA B 1 9 ? -3.906 20.328 20.406 1 94.88 9 ALA B N 1
ATOM 1435 C CA . ALA B 1 9 ? -4.367 21.688 20.141 1 94.88 9 ALA B CA 1
ATOM 1436 C C . ALA B 1 9 ? -3.244 22.703 20.359 1 94.88 9 ALA B C 1
ATOM 1438 O O . ALA B 1 9 ? -2.535 22.656 21.359 1 94.88 9 ALA B O 1
ATOM 1439 N N . GLY B 1 10 ? -3.047 23.453 19.297 1 94.69 10 GLY B N 1
ATOM 1440 C CA . GLY B 1 10 ? -2.191 24.625 19.406 1 94.69 10 GLY B CA 1
ATOM 1441 C C . GLY B 1 10 ? -2.967 25.938 19.453 1 94.69 10 GLY B C 1
ATOM 1442 O O . GLY B 1 10 ? -4.086 25.984 19.969 1 94.69 10 GLY B O 1
ATOM 1443 N N . SER B 1 11 ? -2.307 27.016 19.156 1 92.5 11 SER B N 1
ATOM 1444 C CA . SER B 1 11 ? -2.971 28.312 19.109 1 92.5 11 SER B CA 1
ATOM 1445 C C . SER B 1 11 ? -4.004 28.375 17.984 1 92.5 11 SER B C 1
ATOM 1447 O O . SER B 1 11 ? -5.133 28.828 18.188 1 92.5 11 SER B O 1
ATOM 1449 N N . ARG B 1 12 ? -3.625 27.812 16.812 1 93.56 12 ARG B N 1
ATOM 1450 C CA . ARG B 1 12 ? -4.5 27.828 15.648 1 93.56 12 ARG B CA 1
ATOM 1451 C C . ARG B 1 12 ? -4.824 26.422 15.188 1 93.56 12 ARG B C 1
ATOM 1453 O O . ARG B 1 12 ? -5.965 26.125 14.812 1 93.56 12 ARG B O 1
ATOM 1460 N N . VAL B 1 13 ? -3.908 25.562 15.32 1 96.62 13 VAL B N 1
ATOM 1461 C CA . VAL B 1 13 ? -4.016 24.219 14.766 1 96.62 13 VAL B CA 1
ATOM 1462 C C . VAL B 1 13 ? -4.719 23.312 15.766 1 96.62 13 VAL B C 1
ATOM 1464 O O . VAL B 1 13 ? -4.441 23.344 16.969 1 96.62 13 VAL B O 1
ATOM 1467 N N . ARG B 1 14 ? -5.629 22.516 15.328 1 96.62 14 ARG B N 1
ATOM 1468 C CA . ARG B 1 14 ? -6.211 21.391 16.047 1 96.62 14 ARG B CA 1
ATOM 1469 C C . ARG B 1 14 ? -6.062 20.094 15.258 1 96.62 14 ARG B C 1
ATOM 1471 O O . ARG B 1 14 ? -6.301 20.062 14.055 1 96.62 14 ARG B O 1
ATOM 1478 N N . LEU B 1 15 ? -5.586 19.109 15.914 1 97.56 15 LEU B N 1
ATOM 1479 C CA . LEU B 1 15 ? -5.496 17.766 15.336 1 97.56 15 LEU B CA 1
ATOM 1480 C C . LEU B 1 15 ? -6.449 16.812 16.031 1 97.56 15 LEU B C 1
ATOM 1482 O O . LEU B 1 15 ? -6.305 16.547 17.234 1 97.56 15 LEU B O 1
ATOM 1486 N N . ALA B 1 16 ? -7.414 16.344 15.32 1 97.69 16 ALA B N 1
ATOM 1487 C CA . ALA B 1 16 ? -8.391 15.391 15.836 1 97.69 16 ALA B CA 1
ATOM 1488 C C . ALA B 1 16 ? -8.172 14.008 15.219 1 97.69 16 ALA B C 1
ATOM 1490 O O . ALA B 1 16 ? -7.898 13.891 14.023 1 97.69 16 ALA B O 1
ATOM 1491 N N . PRO B 1 17 ? -8.281 12.992 16.078 1 97.81 17 PRO B N 1
ATOM 1492 C CA . PRO B 1 17 ? -8.273 11.664 15.453 1 97.81 17 PRO B CA 1
ATOM 1493 C C . PRO B 1 17 ? -9.273 11.547 14.305 1 97.81 17 PRO B C 1
ATOM 1495 O O . PRO B 1 17 ? -10.438 11.938 14.453 1 97.81 17 PRO B O 1
ATOM 1498 N N . PHE B 1 18 ? -8.844 11.016 13.195 1 98.31 18 PHE B N 1
ATOM 1499 C CA . PHE B 1 18 ? -9.664 10.984 11.992 1 98.31 18 PHE B CA 1
ATOM 1500 C C . PHE B 1 18 ? -10.82 10.008 12.141 1 98.31 18 PHE B C 1
ATOM 1502 O O . PHE B 1 18 ? -10.633 8.875 12.586 1 98.31 18 PHE B O 1
ATOM 1509 N N . GLY B 1 19 ? -11.953 10.375 11.812 1 97.69 19 GLY B N 1
ATOM 1510 C CA . GLY B 1 19 ? -13.148 9.547 11.867 1 97.69 19 GLY B CA 1
ATOM 1511 C C . GLY B 1 19 ? -14.102 9.797 10.711 1 97.69 19 GLY B C 1
ATOM 1512 O O . GLY B 1 19 ? -13.797 10.57 9.805 1 97.69 19 GLY B O 1
ATOM 1513 N N . GLU B 1 20 ? -15.188 9.172 10.734 1 97.94 20 GLU B N 1
ATOM 1514 C CA . GLU B 1 20 ? -16.156 9.195 9.641 1 97.94 20 GLU B CA 1
ATOM 1515 C C . GLU B 1 20 ? -16.656 10.609 9.367 1 97.94 20 GLU B C 1
ATOM 1517 O O . GLU B 1 20 ? -16.859 10.984 8.211 1 97.94 20 GLU B O 1
ATOM 1522 N N . ALA B 1 21 ? -16.75 11.398 10.406 1 97.56 21 ALA B N 1
ATOM 1523 C CA . ALA B 1 21 ? -17.266 12.758 10.273 1 97.56 21 ALA B CA 1
ATOM 1524 C C . ALA B 1 21 ? -16.312 13.633 9.469 1 97.56 21 ALA B C 1
ATOM 1526 O O . ALA B 1 21 ? -16.688 14.703 8.984 1 97.56 21 ALA B O 1
ATOM 1527 N N . HIS B 1 22 ? -15.117 13.242 9.32 1 98.44 22 HIS B N 1
ATOM 1528 C CA . HIS B 1 22 ? -14.086 14.0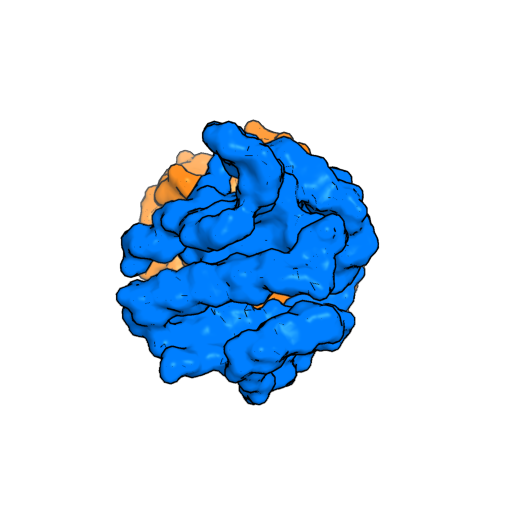55 8.672 1 98.44 22 HIS B CA 1
ATOM 1529 C C . HIS B 1 22 ? -13.984 13.727 7.188 1 98.44 22 HIS B C 1
ATOM 1531 O O . HIS B 1 22 ? -13.336 14.453 6.434 1 98.44 22 HIS B O 1
ATOM 1537 N N . VAL B 1 23 ? -14.617 12.695 6.742 1 98.69 23 VAL B N 1
ATOM 1538 C CA . VAL B 1 23 ? -14.398 12.156 5.402 1 98.69 23 VAL B CA 1
ATOM 1539 C C . VAL B 1 23 ? -14.805 13.188 4.355 1 98.69 23 VAL B C 1
ATOM 1541 O O . VAL B 1 23 ? -14 13.578 3.512 1 98.69 23 VAL B O 1
ATOM 1544 N N . GLU B 1 24 ? -16.016 13.672 4.395 1 98.62 24 GLU B N 1
ATOM 1545 C CA . GLU B 1 24 ? -16.5 14.562 3.344 1 98.62 24 GLU B CA 1
ATOM 1546 C C . GLU B 1 24 ? -15.812 15.922 3.42 1 98.62 24 GLU B C 1
ATOM 1548 O O . GLU B 1 24 ? -15.445 16.5 2.393 1 98.62 24 GLU B O 1
ATOM 1553 N N . PRO B 1 25 ? -15.57 16.453 4.652 1 98.44 25 PR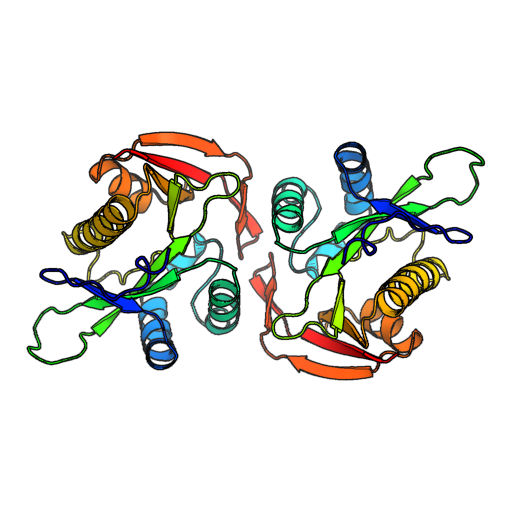O B N 1
ATOM 1554 C CA . PRO B 1 25 ? -14.789 17.703 4.711 1 98.44 25 PRO B CA 1
ATOM 1555 C C . PRO B 1 25 ? -13.383 17.531 4.141 1 98.44 25 PRO B C 1
ATOM 1557 O O . PRO B 1 25 ? -12.859 18.438 3.496 1 98.44 25 PRO B O 1
ATOM 1560 N N . LEU B 1 26 ? -12.797 16.391 4.348 1 98.88 26 LEU B N 1
ATOM 1561 C CA . LEU B 1 26 ? -11.477 16.141 3.783 1 98.88 26 LEU B CA 1
ATOM 1562 C C . LEU B 1 26 ? -11.539 16.062 2.262 1 98.88 26 LEU B C 1
ATOM 1564 O O . LEU B 1 26 ? -10.664 16.578 1.566 1 98.88 26 LEU B O 1
ATOM 1568 N N . ARG B 1 27 ? -12.57 15.383 1.772 1 98.81 27 ARG B N 1
ATOM 1569 C CA . ARG B 1 27 ? -12.781 15.32 0.33 1 98.81 27 ARG B CA 1
ATOM 1570 C C . ARG B 1 27 ? -12.789 16.719 -0.284 1 98.81 27 ARG B C 1
ATOM 1572 O O . ARG B 1 27 ? -12.109 16.969 -1.284 1 98.81 27 ARG B O 1
ATOM 1579 N N . ALA B 1 28 ? -13.516 17.578 0.362 1 98.62 28 ALA B N 1
ATOM 1580 C CA . ALA B 1 28 ? -13.625 18.953 -0.124 1 98.62 28 ALA B CA 1
ATOM 1581 C C . ALA B 1 28 ? -12.289 19.672 -0.028 1 98.62 28 ALA B C 1
ATOM 1583 O O . ALA B 1 28 ? -11.891 20.375 -0.959 1 98.62 28 ALA B O 1
ATOM 1584 N N . ALA B 1 29 ? -11.594 19.516 1.051 1 98.62 29 ALA B N 1
ATOM 1585 C CA . ALA B 1 29 ? -10.305 20.172 1.243 1 98.62 29 ALA B CA 1
ATOM 1586 C C . ALA B 1 29 ? -9.297 19.719 0.198 1 98.62 29 ALA B C 1
ATOM 1588 O O . ALA B 1 29 ? -8.586 20.531 -0.393 1 98.62 29 ALA B O 1
ATOM 1589 N N . CYS B 1 30 ? -9.266 18.391 -0.016 1 98.75 30 CYS B N 1
ATOM 1590 C CA . CYS B 1 30 ? -8.312 17.828 -0.964 1 98.75 30 CYS B CA 1
ATOM 1591 C C . CYS B 1 30 ? -8.594 18.328 -2.379 1 98.75 30 CYS B C 1
ATOM 1593 O O . CYS B 1 30 ? -7.676 18.5 -3.176 1 98.75 30 CYS B O 1
ATOM 1595 N N . ALA B 1 31 ? -9.797 18.578 -2.654 1 98.56 31 ALA B N 1
ATOM 1596 C CA . ALA B 1 31 ? -10.211 19.016 -3.986 1 98.56 31 ALA B CA 1
ATOM 1597 C C . ALA B 1 31 ? -9.773 20.453 -4.254 1 98.56 31 ALA B C 1
ATOM 1599 O O . ALA B 1 31 ? -9.781 20.906 -5.398 1 98.56 31 ALA B O 1
ATOM 1600 N N . GLU B 1 32 ? -9.359 21.156 -3.262 1 98.19 32 GLU B N 1
ATOM 1601 C CA . GLU B 1 32 ? -8.961 22.547 -3.408 1 98.19 32 GLU B CA 1
ATOM 1602 C C . GLU B 1 32 ? -7.617 22.656 -4.129 1 98.19 32 GLU B C 1
ATOM 1604 O O . GLU B 1 32 ? -7.273 23.734 -4.641 1 98.19 32 GLU B O 1
ATOM 1609 N N . ASP B 1 33 ? -6.836 21.641 -4.176 1 97.69 33 ASP B N 1
ATOM 1610 C CA . ASP B 1 33 ? -5.527 21.656 -4.824 1 97.69 33 ASP B CA 1
ATOM 1611 C C . ASP B 1 33 ? -5.32 20.406 -5.68 1 97.69 33 ASP B C 1
ATOM 1613 O O . ASP B 1 33 ? -4.477 19.562 -5.367 1 97.69 33 ASP B O 1
ATOM 1617 N N . PRO B 1 34 ? -5.996 20.297 -6.797 1 97.44 34 PRO B N 1
ATOM 1618 C CA . PRO B 1 34 ? -5.949 19.078 -7.59 1 97.44 34 PRO B CA 1
ATOM 1619 C C . PRO B 1 34 ? -4.555 18.781 -8.133 1 97.44 34 PRO B C 1
ATOM 1621 O O . PRO B 1 34 ? -4.195 17.609 -8.32 1 97.44 34 PRO B O 1
ATOM 1624 N N . ASP B 1 35 ? -3.711 19.781 -8.289 1 96.81 35 ASP B N 1
ATOM 1625 C CA . ASP B 1 35 ? -2.414 19.625 -8.938 1 96.81 35 ASP B CA 1
ATOM 1626 C C . ASP B 1 35 ? -1.395 19 -7.988 1 96.81 35 ASP B C 1
ATOM 1628 O O . ASP B 1 35 ? -0.474 18.312 -8.422 1 96.81 35 ASP B O 1
ATOM 1632 N N . ILE B 1 36 ? -1.574 19.156 -6.723 1 97.38 36 ILE B N 1
ATOM 1633 C CA . ILE B 1 36 ? -0.555 18.781 -5.75 1 97.38 36 ILE B CA 1
ATOM 1634 C C . ILE B 1 36 ? -0.417 17.25 -5.715 1 97.38 36 ILE B C 1
ATOM 1636 O O . ILE B 1 36 ? 0.657 16.734 -5.418 1 97.38 36 ILE B O 1
ATOM 1640 N N . TRP B 1 37 ? -1.438 16.562 -6.055 1 98.44 37 TRP B N 1
ATOM 1641 C CA . TRP B 1 37 ? -1.496 15.109 -5.852 1 98.44 37 TRP B CA 1
ATOM 1642 C C . TRP B 1 37 ? -0.607 14.383 -6.855 1 98.44 37 TRP B C 1
ATOM 1644 O O . TRP B 1 37 ? -0.299 13.203 -6.68 1 98.44 37 TRP B O 1
ATOM 1654 N N . GLU B 1 38 ? -0.102 15.117 -7.855 1 97.44 38 GLU B N 1
ATOM 1655 C CA . GLU B 1 38 ? 0.8 14.531 -8.844 1 97.44 38 GLU B CA 1
ATOM 1656 C C . GLU B 1 38 ? 2.109 14.086 -8.203 1 97.44 38 GLU B C 1
ATOM 1658 O O . GLU B 1 38 ? 2.762 13.156 -8.688 1 97.44 38 GLU B O 1
ATOM 1663 N N . ILE B 1 39 ? 2.426 14.703 -7.102 1 97.44 39 ILE B N 1
ATOM 1664 C CA . ILE B 1 39 ? 3.713 14.375 -6.496 1 97.44 39 ILE B CA 1
ATOM 1665 C C . ILE B 1 39 ? 3.502 13.469 -5.289 1 97.44 39 ILE B C 1
ATOM 1667 O O . ILE B 1 39 ? 4.465 13.031 -4.652 1 97.44 39 ILE B O 1
ATOM 1671 N N . TYR B 1 40 ? 2.26 13.203 -4.891 1 98.56 40 TYR B N 1
ATOM 1672 C CA . TYR B 1 40 ? 1.964 12.281 -3.795 1 98.56 40 TYR B CA 1
ATOM 1673 C C . TYR B 1 40 ? 1.917 10.844 -4.293 1 98.56 40 TYR B C 1
ATOM 1675 O O . TYR B 1 40 ? 1.722 10.594 -5.484 1 98.56 40 TYR B O 1
ATOM 1683 N N . PRO B 1 41 ? 2.117 9.891 -3.381 1 98.25 41 PRO B N 1
ATOM 1684 C CA . PRO B 1 41 ? 2.033 8.484 -3.781 1 98.25 41 PRO B CA 1
ATOM 1685 C C . PRO B 1 41 ? 0.633 8.086 -4.242 1 98.25 41 PRO B C 1
ATOM 1687 O O . PRO B 1 41 ? 0.485 7.18 -5.066 1 98.25 41 PRO B O 1
ATOM 1690 N N . VAL B 1 42 ? -0.416 8.734 -3.674 1 98.62 42 VAL B N 1
ATOM 1691 C CA . VAL B 1 42 ? -1.812 8.516 -4.031 1 98.62 42 VAL B CA 1
ATOM 1692 C C . VAL B 1 42 ? -2.467 9.844 -4.402 1 98.62 42 VAL B C 1
ATOM 1694 O O . VAL B 1 42 ? -1.926 10.914 -4.109 1 98.62 42 VAL B O 1
ATOM 1697 N N . SER B 1 43 ? -3.604 9.766 -5.027 1 98.75 43 SER B N 1
ATOM 1698 C CA . SER B 1 43 ? -4.414 10.953 -5.297 1 98.75 43 SER B CA 1
ATOM 1699 C C . SER B 1 43 ? -5.656 10.984 -4.41 1 98.75 43 SER B C 1
ATOM 1701 O O . SER B 1 43 ? -6.34 9.969 -4.254 1 98.75 43 SER B O 1
ATOM 1703 N N . MET B 1 44 ? -5.879 12.102 -3.818 1 98.75 44 MET B N 1
ATOM 1704 C CA . MET B 1 44 ? -7.035 12.289 -2.945 1 98.75 44 MET B CA 1
ATOM 1705 C C . MET B 1 44 ? -8.086 13.164 -3.611 1 98.75 44 MET B C 1
ATOM 1707 O O . MET B 1 44 ? -8.789 13.922 -2.936 1 98.75 44 MET B O 1
ATOM 1711 N N . VAL B 1 45 ? -8.148 13.125 -4.91 1 98.12 45 VAL B N 1
ATOM 1712 C CA . VAL B 1 45 ? -9.141 13.945 -5.59 1 98.12 45 VAL B CA 1
ATOM 1713 C C . VAL B 1 45 ? -9.992 13.07 -6.504 1 98.12 45 VAL B C 1
ATOM 1715 O O . VAL B 1 45 ? -9.555 12 -6.938 1 98.12 45 VAL B O 1
ATOM 1718 N N . GLY B 1 46 ? -11.211 13.484 -6.691 1 97.62 46 GLY B N 1
ATOM 1719 C CA . GLY B 1 46 ? -12.102 12.828 -7.625 1 97.62 46 GLY B CA 1
ATOM 1720 C C . GLY B 1 46 ? -12.375 11.375 -7.266 1 97.62 46 GLY B C 1
ATOM 1721 O O . GLY B 1 46 ? -12.672 11.062 -6.109 1 97.62 46 GLY B O 1
ATOM 1722 N N . THR B 1 47 ? -12.305 10.492 -8.289 1 97.94 47 THR B N 1
ATOM 1723 C CA . THR B 1 47 ? -12.633 9.078 -8.102 1 97.94 47 THR B CA 1
ATOM 1724 C C . THR B 1 47 ? -11.539 8.375 -7.301 1 97.94 47 THR B C 1
ATOM 1726 O O . THR B 1 47 ? -11.742 7.258 -6.816 1 97.94 47 THR B O 1
ATOM 1729 N N . HIS B 1 48 ? -10.469 9.055 -7.137 1 98.75 48 HIS B N 1
ATOM 1730 C CA . HIS B 1 48 ? -9.352 8.453 -6.426 1 98.75 48 HIS B CA 1
ATOM 1731 C C . HIS B 1 48 ? -9.5 8.609 -4.918 1 98.75 48 HIS B C 1
ATOM 1733 O O . HIS B 1 48 ? -8.852 7.902 -4.145 1 98.75 48 HIS B O 1
ATOM 1739 N N . PHE B 1 49 ? -10.359 9.531 -4.484 1 98.81 49 PHE B N 1
ATOM 1740 C CA . PHE B 1 49 ? -10.422 9.898 -3.076 1 98.81 49 PHE B CA 1
ATOM 1741 C C . PHE B 1 49 ? -10.773 8.688 -2.217 1 98.81 49 PHE B C 1
ATOM 1743 O O . PHE B 1 49 ? -10.016 8.328 -1.309 1 98.81 49 PHE B O 1
ATOM 1750 N N . ASP B 1 50 ? -11.812 8.008 -2.549 1 98.5 50 ASP B N 1
ATOM 1751 C CA . ASP B 1 50 ? -12.336 6.961 -1.676 1 98.5 50 ASP B CA 1
ATOM 1752 C C . ASP B 1 50 ? -11.367 5.785 -1.592 1 98.5 50 ASP B C 1
ATOM 1754 O O . ASP B 1 50 ? -11.016 5.34 -0.497 1 98.5 50 ASP B O 1
ATOM 1758 N N . PRO B 1 51 ? -10.859 5.305 -2.734 1 98.44 51 PRO B N 1
ATOM 1759 C CA . PRO B 1 51 ? -9.906 4.195 -2.594 1 98.44 51 PRO B CA 1
ATOM 1760 C C . PRO B 1 51 ? -8.609 4.613 -1.906 1 98.44 51 PRO B C 1
ATOM 1762 O O . PRO B 1 51 ? -8.016 3.822 -1.166 1 98.44 51 PRO B O 1
ATOM 1765 N N . SER B 1 52 ? -8.188 5.793 -2.137 1 98.69 52 SER B N 1
ATOM 1766 C CA . SER B 1 52 ? -6.973 6.266 -1.491 1 98.69 52 SER B CA 1
ATOM 1767 C C . SER B 1 52 ? -7.152 6.375 0.019 1 98.69 52 SER B C 1
ATOM 1769 O O . SER B 1 52 ? -6.289 5.949 0.787 1 98.69 52 SER B O 1
ATOM 1771 N N . LEU B 1 53 ? -8.258 6.941 0.429 1 98.56 53 LEU B N 1
ATOM 1772 C CA . LEU B 1 53 ? -8.523 7.07 1.857 1 98.56 53 LEU B CA 1
ATOM 1773 C C . LEU B 1 53 ? -8.656 5.699 2.51 1 98.56 53 LEU B C 1
ATOM 1775 O O . LEU B 1 53 ? -8.133 5.473 3.602 1 98.56 53 LEU B O 1
ATOM 1779 N N . ARG B 1 54 ? -9.367 4.824 1.849 1 96.69 54 ARG B N 1
ATOM 1780 C CA . ARG B 1 54 ? -9.5 3.461 2.357 1 96.69 54 ARG B CA 1
ATOM 1781 C C . ARG B 1 54 ? -8.141 2.797 2.502 1 96.69 54 ARG B C 1
ATOM 1783 O O . ARG B 1 54 ? -7.867 2.135 3.506 1 96.69 54 ARG B O 1
ATOM 1790 N N . PHE B 1 55 ? -7.352 2.982 1.506 1 96.44 55 PHE B N 1
ATOM 1791 C CA . PHE B 1 55 ? -6.004 2.428 1.518 1 96.44 55 PHE B CA 1
ATOM 1792 C C . PHE B 1 55 ? -5.207 2.961 2.705 1 96.44 55 PHE B C 1
ATOM 1794 O O . PHE B 1 55 ? -4.672 2.184 3.498 1 96.44 55 PHE B O 1
ATOM 1801 N N . LEU B 1 56 ? -5.164 4.234 2.891 1 96.88 56 LEU B N 1
ATOM 1802 C CA . LEU B 1 56 ? -4.402 4.859 3.965 1 96.88 56 LEU B CA 1
ATOM 1803 C C . LEU B 1 56 ? -4.902 4.395 5.328 1 96.88 56 LEU B C 1
ATOM 1805 O O . LEU B 1 56 ? -4.102 4.102 6.219 1 96.88 56 LEU B O 1
ATOM 1809 N N . ARG B 1 57 ? -6.184 4.246 5.473 1 95.12 57 ARG B N 1
ATOM 1810 C CA . ARG B 1 57 ? -6.781 3.906 6.762 1 95.12 57 ARG B CA 1
ATOM 1811 C C . ARG B 1 57 ? -6.582 2.428 7.086 1 95.12 57 ARG B C 1
ATOM 1813 O O . ARG B 1 57 ? -6.727 2.016 8.234 1 95.12 57 ARG B O 1
ATOM 1820 N N . ALA B 1 58 ? -6.227 1.671 6.062 1 92 58 ALA B N 1
ATOM 1821 C CA . ALA B 1 58 ? -6.066 0.232 6.254 1 92 58 ALA B CA 1
ATOM 1822 C C . ALA B 1 58 ? -4.629 -0.113 6.633 1 92 58 ALA B C 1
ATOM 1824 O O . ALA B 1 58 ? -4.344 -1.237 7.055 1 92 58 ALA B O 1
ATOM 1825 N N . LEU B 1 59 ? -3.715 0.806 6.465 1 90.69 59 LEU B N 1
ATOM 1826 C CA . LEU B 1 59 ? -2.311 0.537 6.75 1 90.69 59 LEU B CA 1
ATOM 1827 C C . LEU B 1 59 ? -2.086 0.349 8.242 1 90.69 59 LEU B C 1
ATOM 1829 O O . LEU B 1 59 ? -2.455 1.21 9.047 1 90.69 59 LEU B O 1
ATOM 1833 N N . PRO B 1 60 ? -1.494 -0.717 8.609 1 87.75 60 PRO B N 1
ATOM 1834 C CA . PRO B 1 60 ? -1.348 -1.036 10.031 1 87.75 60 PRO B CA 1
ATOM 1835 C C . PRO B 1 60 ? -0.426 -0.063 10.758 1 87.75 60 PRO B C 1
ATOM 1837 O O . PRO B 1 60 ? 0.624 0.313 10.234 1 87.75 60 PRO B O 1
ATOM 1840 N N . GLY B 1 61 ? -0.847 0.359 11.883 1 91.06 61 GLY B N 1
ATOM 1841 C CA . GLY B 1 61 ? -0.007 1.162 12.758 1 91.06 61 GLY B CA 1
ATOM 1842 C C . GLY B 1 61 ? -0.107 2.65 12.477 1 91.06 61 GLY B C 1
ATOM 1843 O O . GLY B 1 61 ? 0.45 3.465 13.219 1 91.06 61 GLY B O 1
ATOM 1844 N N . TRP B 1 62 ? -0.791 3.016 11.414 1 95.19 62 TRP B N 1
ATOM 1845 C CA . TRP B 1 62 ? -0.954 4.43 11.086 1 95.19 62 TRP B CA 1
ATOM 1846 C C . TRP B 1 62 ? -1.879 5.117 12.078 1 95.19 62 TRP B C 1
ATOM 1848 O O . TRP B 1 62 ? -2.891 4.547 12.492 1 95.19 62 TRP B O 1
ATOM 1858 N N . THR B 1 63 ? -1.516 6.25 12.492 1 97.56 63 THR B N 1
ATOM 1859 C CA . THR B 1 63 ? -2.379 7.137 13.266 1 97.56 63 THR B CA 1
ATOM 1860 C C . THR B 1 63 ? -2.691 8.406 12.477 1 97.56 63 THR B C 1
ATOM 1862 O O . THR B 1 63 ? -1.846 9.297 12.367 1 97.56 63 THR B O 1
ATOM 1865 N N . MET B 1 64 ? -3.92 8.516 12.008 1 98.44 64 MET B N 1
ATOM 1866 C CA . MET B 1 64 ? -4.32 9.586 11.102 1 98.44 64 MET B CA 1
ATOM 1867 C C . MET B 1 64 ? -5.09 10.672 11.859 1 98.44 64 MET B C 1
ATOM 1869 O O . MET B 1 64 ? -5.922 10.367 12.711 1 98.44 64 MET B O 1
ATOM 1873 N N . PHE B 1 65 ? -4.797 11.945 11.5 1 98.69 65 PHE B N 1
ATOM 1874 C CA . PHE B 1 65 ? -5.473 13.086 12.102 1 98.69 65 PHE B CA 1
ATOM 1875 C C . PHE B 1 65 ? -6.16 13.93 11.039 1 98.69 65 PHE B C 1
ATOM 1877 O O . PHE B 1 65 ? -5.625 14.117 9.945 1 98.69 65 PHE B O 1
ATOM 1884 N N . ALA B 1 66 ? -7.316 14.445 11.367 1 98.56 66 ALA B N 1
ATOM 1885 C CA . ALA B 1 66 ? -7.871 15.609 10.688 1 98.56 66 ALA B CA 1
ATOM 1886 C C . ALA B 1 66 ? -7.195 16.891 11.164 1 98.56 66 ALA B C 1
ATOM 1888 O O . ALA B 1 66 ? -7.027 17.109 12.367 1 98.56 66 ALA B O 1
ATOM 1889 N N . VAL B 1 67 ? -6.812 17.672 10.234 1 98.44 67 VAL B N 1
ATOM 1890 C CA . VAL B 1 67 ? -6.211 18.969 10.547 1 98.44 67 VAL B CA 1
ATOM 1891 C C . VAL B 1 67 ? -7.273 20.062 10.484 1 98.44 67 VAL B C 1
ATOM 1893 O O . VAL B 1 67 ? -7.871 20.297 9.43 1 98.44 67 VAL B O 1
ATOM 1896 N N . LEU B 1 68 ? -7.426 20.703 11.602 1 97.56 68 LEU B N 1
ATOM 1897 C CA . LEU B 1 68 ? -8.461 21.719 11.695 1 97.56 68 LEU B CA 1
ATOM 1898 C C . LEU B 1 68 ? -7.844 23.094 11.938 1 97.56 68 LEU B C 1
ATOM 1900 O O . LEU B 1 68 ? -6.883 23.219 12.703 1 97.56 68 LEU B O 1
ATOM 1904 N N . ASP B 1 69 ? -8.359 24.047 11.242 1 95.88 69 ASP B N 1
ATOM 1905 C CA . ASP B 1 69 ? -8.023 25.453 11.453 1 95.88 69 ASP B CA 1
ATOM 1906 C C . ASP B 1 69 ? -8.977 26.094 12.461 1 95.88 69 ASP B C 1
ATOM 1908 O O . ASP B 1 69 ? -10.141 26.344 12.148 1 95.88 69 ASP B O 1
ATOM 1912 N N . GLY B 1 70 ? -8.484 26.328 13.609 1 87.75 70 GLY B N 1
ATOM 1913 C CA . GLY B 1 70 ? -9.289 26.875 14.695 1 87.75 70 GLY B CA 1
ATOM 1914 C C . GLY B 1 70 ? -9.445 28.391 14.617 1 87.75 70 GLY B C 1
ATOM 1915 O O . GLY B 1 70 ? -9.969 29 15.547 1 87.75 70 GLY B O 1
ATOM 1916 N N . HIS B 1 71 ? -8.844 29.016 13.508 1 73.06 71 HIS B N 1
ATOM 1917 C CA . HIS B 1 71 ? -8.953 30.469 13.414 1 73.06 71 HIS B CA 1
ATOM 1918 C C . HIS B 1 71 ? -10.406 30.906 13.328 1 73.06 71 HIS B C 1
ATOM 1920 O O . HIS B 1 71 ? -11.188 30.328 12.562 1 73.06 71 HIS B O 1
ATOM 1926 N N . GLY B 1 72 ? -10.812 31.984 14.133 1 58.38 72 GLY B N 1
ATOM 1927 C CA . GLY B 1 72 ? -12.031 32.75 14.141 1 58.38 72 GLY B CA 1
ATOM 1928 C C . GLY B 1 72 ? -13.07 32.25 15.117 1 58.38 72 GLY B C 1
ATOM 1929 O O . GLY B 1 72 ? -13.898 33 15.617 1 58.38 72 GLY B O 1
ATOM 1930 N N . ASN B 1 73 ? -13.656 30.844 15 1 48.22 73 ASN B N 1
ATOM 1931 C CA . ASN B 1 73 ? -14.906 30.625 15.727 1 48.22 73 ASN B CA 1
ATOM 1932 C C . ASN B 1 73 ? -14.656 29.953 17.078 1 48.22 73 ASN B C 1
ATOM 1934 O O . ASN B 1 73 ? -14.109 28.844 17.141 1 48.22 73 ASN B O 1
ATOM 1938 N N . GLU B 1 74 ? -14.602 30.734 18.062 1 45.47 74 GLU B N 1
ATOM 1939 C CA . GLU B 1 74 ? -14.797 30.297 19.453 1 45.47 74 GLU B CA 1
ATOM 1940 C C . GLU B 1 74 ? -15.867 29.219 19.547 1 45.47 74 GLU B C 1
ATOM 1942 O O . GLU B 1 74 ? -17.016 29.422 19.141 1 45.47 74 GLU B O 1
ATOM 1947 N N . GLY B 1 75 ? -15.617 28.062 19.891 1 51.56 75 GLY B N 1
ATOM 1948 C CA . GLY B 1 75 ? -16.547 26.984 20.188 1 51.56 75 GLY B CA 1
ATOM 1949 C C . GLY B 1 75 ? -16.688 25.984 19.047 1 51.56 75 GLY B C 1
ATOM 1950 O O . GLY B 1 75 ? -17.281 24.922 19.234 1 51.56 75 GLY B O 1
ATOM 1951 N N . ALA B 1 76 ? -16.297 26.531 17.734 1 56.53 76 ALA B N 1
ATOM 1952 C CA . ALA B 1 76 ? -16.703 25.703 16.609 1 56.53 76 ALA B CA 1
ATOM 1953 C C . ALA B 1 76 ? -15.602 24.703 16.25 1 56.53 76 ALA B C 1
ATOM 1955 O O . ALA B 1 76 ? -14.422 24.922 16.547 1 56.53 76 ALA B O 1
ATOM 1956 N N . ALA B 1 77 ? -15.734 23.5 16.047 1 65.12 77 ALA B N 1
ATOM 1957 C CA . ALA B 1 77 ? -14.953 22.328 15.68 1 65.12 77 ALA B CA 1
ATOM 1958 C C . ALA B 1 77 ? -13.867 22.672 14.672 1 65.12 77 ALA B C 1
ATOM 1960 O O . ALA B 1 77 ? -12.852 21.984 14.57 1 65.12 77 ALA B O 1
ATOM 1961 N N . GLY B 1 78 ? -13.656 24.016 14.344 1 87 78 GLY B N 1
ATOM 1962 C CA . GLY B 1 78 ? -12.719 24.422 13.32 1 87 78 GLY B CA 1
ATOM 1963 C C . GLY B 1 78 ? -13.031 23.859 11.953 1 87 78 GLY B C 1
ATOM 1964 O O . GLY B 1 78 ? -13.898 22.984 11.82 1 87 78 GLY B O 1
ATOM 1965 N N . ARG B 1 79 ? -12.5 24.453 10.961 1 93.62 79 ARG B N 1
ATOM 1966 C CA . ARG B 1 79 ? -12.641 24 9.578 1 93.62 79 ARG B CA 1
ATOM 1967 C C . ARG B 1 79 ? -11.555 22.984 9.227 1 93.62 79 ARG B C 1
ATOM 1969 O O . ARG B 1 79 ? -10.367 23.234 9.461 1 93.62 79 ARG B O 1
ATOM 1976 N N . LEU B 1 80 ? -12.023 21.812 8.711 1 97.62 80 LEU B N 1
ATOM 1977 C CA . LEU B 1 80 ? -11.039 20.828 8.273 1 97.62 80 LEU B CA 1
ATOM 1978 C C . LEU B 1 80 ? -10.25 21.344 7.07 1 97.62 80 LEU B C 1
ATOM 1980 O O . LEU B 1 80 ? -10.844 21.766 6.07 1 97.62 80 LEU B O 1
ATOM 1984 N N . VAL B 1 81 ? -8.914 21.328 7.203 1 98.12 81 VAL B N 1
ATOM 1985 C CA . VAL B 1 81 ? -8.102 21.906 6.145 1 98.12 81 VAL B CA 1
ATOM 1986 C C . VAL B 1 81 ? -7.078 20.875 5.66 1 98.12 81 VAL B C 1
ATOM 1988 O O . VAL B 1 81 ? -6.219 21.188 4.832 1 98.12 81 VAL B O 1
ATOM 1991 N N . GLY B 1 82 ? -7.137 19.656 6.191 1 98.56 82 GLY B N 1
ATOM 1992 C CA . GLY B 1 82 ? -6.195 18.672 5.684 1 98.56 82 GLY B CA 1
ATOM 1993 C C . GLY B 1 82 ? -6.113 17.422 6.543 1 98.56 82 GLY B C 1
ATOM 1994 O O . GLY B 1 82 ? -7.07 17.078 7.242 1 98.56 82 GLY B O 1
ATOM 1995 N N . MET B 1 83 ? -4.977 16.688 6.395 1 98.88 83 MET B N 1
ATOM 1996 C CA . MET B 1 83 ? -4.684 15.445 7.098 1 98.88 83 MET B CA 1
ATOM 1997 C C . MET B 1 83 ? -3.193 15.328 7.395 1 98.88 83 MET B C 1
ATOM 1999 O O . MET B 1 83 ? -2.373 15.992 6.762 1 98.88 83 MET B O 1
ATOM 2003 N N . THR B 1 84 ? -2.881 14.562 8.344 1 98.81 84 THR B N 1
ATOM 2004 C CA . THR B 1 84 ? -1.518 14.172 8.688 1 98.81 84 THR B CA 1
ATOM 2005 C C . THR B 1 84 ? -1.51 12.867 9.477 1 98.81 84 THR B C 1
ATOM 2007 O O . THR B 1 84 ? -2.553 12.422 9.961 1 98.81 84 THR B O 1
ATOM 2010 N N . SER B 1 85 ? -0.346 12.25 9.539 1 98.75 85 SER B N 1
ATOM 2011 C CA . SER B 1 85 ? -0.312 10.953 10.203 1 98.75 85 SER B CA 1
ATOM 2012 C C . SER B 1 85 ? 1.041 10.703 10.859 1 98.75 85 SER B C 1
ATOM 2014 O O . SER B 1 85 ? 2.061 11.234 10.414 1 98.75 85 SER B O 1
ATOM 2016 N N . TYR B 1 86 ? 0.962 9.961 11.945 1 98.62 86 TYR B N 1
ATOM 2017 C CA . TYR B 1 86 ? 2.125 9.195 12.375 1 98.62 86 TYR B CA 1
ATOM 2018 C C . TYR B 1 86 ? 2.195 7.855 11.656 1 98.62 86 TYR B C 1
ATOM 2020 O O . TYR B 1 86 ? 1.186 7.164 11.516 1 98.62 86 TYR B O 1
ATOM 2028 N N . ILE B 1 87 ? 3.383 7.48 11.203 1 97.75 87 ILE B N 1
ATOM 2029 C CA . ILE B 1 87 ? 3.611 6.262 10.438 1 97.75 87 ILE B CA 1
ATOM 2030 C C . ILE B 1 87 ? 4.762 5.473 11.055 1 97.75 87 ILE B C 1
ATOM 2032 O O . ILE B 1 87 ? 5.852 6.012 11.258 1 97.75 87 ILE B O 1
ATOM 2036 N N . PRO B 1 88 ? 4.555 4.23 11.398 1 96.19 88 PRO B N 1
ATOM 2037 C CA . PRO B 1 88 ? 5.668 3.438 11.922 1 96.19 88 PRO B CA 1
ATOM 2038 C C . PRO B 1 88 ? 6.824 3.311 10.93 1 96.19 88 PRO B C 1
ATOM 2040 O O . PRO B 1 88 ? 6.598 3.191 9.727 1 96.19 88 PRO B O 1
ATOM 2043 N N . VAL B 1 89 ? 8.023 3.369 11.477 1 96.06 89 VAL B N 1
ATOM 2044 C CA . VAL B 1 89 ? 9.219 3.139 10.68 1 96.06 89 VAL B CA 1
ATOM 2045 C C . VAL B 1 89 ? 9.633 1.672 10.781 1 96.06 89 VAL B C 1
ATOM 2047 O O . VAL B 1 89 ? 9.969 1.188 11.859 1 96.06 89 VAL B O 1
ATOM 2050 N N . PRO B 1 90 ? 9.633 1.013 9.641 1 90.19 90 PRO B N 1
ATOM 2051 C CA . PRO B 1 90 ? 9.992 -0.407 9.703 1 90.19 90 PRO B CA 1
ATOM 2052 C C . PRO B 1 90 ? 11.391 -0.641 10.266 1 90.19 90 PRO B C 1
ATOM 2054 O O . PRO B 1 90 ? 12.328 0.083 9.922 1 90.19 90 PRO B O 1
ATOM 2057 N N . GLY B 1 91 ? 11.484 -1.617 11.109 1 90.69 91 GLY B N 1
ATOM 2058 C CA . GLY B 1 91 ? 12.789 -2.064 11.594 1 90.69 91 GLY B CA 1
ATOM 2059 C C . GLY B 1 91 ? 13.234 -1.346 12.852 1 90.69 91 GLY B C 1
ATOM 2060 O O . GLY B 1 91 ? 14.312 -1.628 13.375 1 90.69 91 GLY B O 1
ATOM 2061 N N . THR B 1 92 ? 12.453 -0.328 13.305 1 92.81 92 THR B N 1
ATOM 2062 C CA . THR B 1 92 ? 12.859 0.367 14.523 1 92.81 92 THR B CA 1
ATOM 2063 C C . THR B 1 92 ? 11.641 0.822 15.32 1 92.81 92 THR B C 1
ATOM 2065 O O . THR B 1 92 ? 10.594 1.122 14.742 1 92.81 92 THR B O 1
ATOM 2068 N N . ASP B 1 93 ? 11.852 0.873 16.625 1 92.56 93 ASP B N 1
ATOM 2069 C CA . ASP B 1 93 ? 10.828 1.425 17.516 1 92.56 93 ASP B CA 1
ATOM 2070 C C . ASP B 1 93 ? 11.266 2.764 18.094 1 92.56 93 ASP B C 1
ATOM 2072 O O . ASP B 1 93 ? 10.539 3.377 18.875 1 92.56 93 ASP B O 1
ATOM 2076 N N . ASP B 1 94 ? 12.367 3.244 17.625 1 95.38 94 ASP B N 1
ATOM 2077 C CA . ASP B 1 94 ? 12.945 4.457 18.203 1 95.38 94 ASP B CA 1
ATOM 2078 C C . ASP B 1 94 ? 12.539 5.688 17.391 1 95.38 94 ASP B C 1
ATOM 2080 O O . ASP B 1 94 ? 12.688 6.82 17.859 1 95.38 94 ASP B O 1
ATOM 2084 N N . ALA B 1 95 ? 12.078 5.43 16.234 1 97.94 95 ALA B N 1
ATOM 2085 C CA . ALA B 1 95 ? 11.711 6.531 15.352 1 97.94 95 ALA B CA 1
ATOM 2086 C C . ALA B 1 95 ? 10.273 6.383 14.859 1 97.94 95 ALA B C 1
ATOM 2088 O O . ALA B 1 95 ? 9.75 5.27 14.789 1 97.94 95 ALA B O 1
ATOM 2089 N N . ILE B 1 96 ? 9.641 7.465 14.562 1 98.31 96 ILE B N 1
ATOM 2090 C CA . ILE B 1 96 ? 8.312 7.516 13.969 1 98.31 96 ILE B CA 1
ATOM 2091 C C . ILE B 1 96 ? 8.289 8.531 12.836 1 98.31 96 ILE B C 1
ATOM 2093 O O . ILE B 1 96 ? 9 9.539 12.875 1 98.31 96 ILE B O 1
ATOM 2097 N N . GLU B 1 97 ? 7.582 8.242 11.844 1 98.81 97 GLU B N 1
ATOM 2098 C CA . GLU B 1 97 ? 7.469 9.148 10.703 1 98.81 97 GLU B CA 1
ATOM 2099 C C . GLU B 1 97 ? 6.227 10.023 10.82 1 98.81 97 GLU B C 1
ATOM 2101 O O . GLU B 1 97 ? 5.168 9.555 11.25 1 98.81 97 GLU B O 1
ATOM 2106 N N . ILE B 1 98 ? 6.352 11.242 10.547 1 98.81 98 ILE B N 1
ATOM 2107 C CA . ILE B 1 98 ? 5.219 12.117 10.273 1 98.81 98 ILE B CA 1
ATOM 2108 C C . ILE B 1 98 ? 5.051 12.289 8.766 1 98.81 98 ILE B C 1
ATOM 2110 O O . ILE B 1 98 ? 5.961 12.766 8.086 1 98.81 98 ILE B O 1
ATOM 2114 N N . GLY B 1 99 ? 3.955 11.852 8.266 1 98.56 99 GLY B N 1
ATOM 2115 C CA . GLY B 1 99 ? 3.744 11.867 6.828 1 98.56 99 GLY B CA 1
ATOM 2116 C C . GLY B 1 99 ? 2.279 11.836 6.441 1 98.56 99 GLY B C 1
ATOM 2117 O O . GLY B 1 99 ? 1.403 12.078 7.273 1 98.56 99 GLY B O 1
ATOM 2118 N N . ALA B 1 100 ? 2.072 11.711 5.09 1 98.44 100 ALA B N 1
ATOM 2119 C CA . ALA B 1 100 ? 0.723 11.781 4.535 1 98.44 100 ALA B CA 1
ATOM 2120 C C . ALA B 1 100 ? 0.032 13.086 4.93 1 98.44 100 ALA B C 1
ATOM 2122 O O . ALA B 1 100 ? -1.112 13.07 5.387 1 98.44 100 ALA B O 1
ATOM 2123 N N . THR B 1 101 ? 0.846 14.102 4.852 1 98.56 101 THR B N 1
ATOM 2124 C CA . THR B 1 101 ? 0.375 15.422 5.258 1 98.56 101 THR B CA 1
ATOM 2125 C C . THR B 1 101 ? -0.103 16.219 4.051 1 98.56 101 THR B C 1
ATOM 2127 O O . THR B 1 101 ? 0.572 16.266 3.02 1 98.56 101 THR B O 1
ATOM 2130 N N . TYR B 1 102 ? -1.213 16.719 4.152 1 98.56 102 TYR B N 1
ATOM 2131 C CA . TYR B 1 102 ? -1.779 17.688 3.221 1 98.56 102 TYR B CA 1
ATOM 2132 C C . TYR B 1 102 ? -2.531 18.781 3.961 1 98.56 102 TYR B C 1
ATOM 2134 O O . TYR B 1 102 ? -3.299 18.5 4.887 1 98.56 102 TYR B O 1
ATOM 2142 N N . ILE B 1 103 ? -2.283 20 3.625 1 98.12 103 ILE B N 1
ATOM 2143 C CA . ILE B 1 103 ? -3.104 21.125 4.07 1 98.12 103 ILE B CA 1
ATOM 2144 C C . ILE B 1 103 ? -3.48 21.984 2.873 1 98.12 103 ILE B C 1
ATOM 2146 O O . ILE B 1 103 ? -2.723 22.094 1.904 1 98.12 103 ILE B O 1
ATOM 2150 N N . VAL B 1 104 ? -4.559 22.656 2.953 1 98 104 VAL B N 1
ATOM 2151 C CA . VAL B 1 104 ? -5.082 23.469 1.852 1 98 104 VAL B CA 1
ATOM 2152 C C . VAL B 1 104 ? -4.156 24.641 1.589 1 98 104 VAL B C 1
ATOM 2154 O O . VAL B 1 104 ? -3.461 25.109 2.494 1 98 104 VAL B O 1
ATOM 2157 N N . PRO B 1 105 ? -4.203 25.141 0.346 1 96.69 105 PRO B N 1
ATOM 2158 C CA . PRO B 1 105 ? -3.32 26.25 -0.02 1 96.69 105 PRO B CA 1
ATOM 2159 C C . PRO B 1 105 ? -3.529 27.484 0.856 1 96.69 105 PRO B C 1
ATOM 2161 O O . PRO B 1 105 ? -2.572 28.203 1.148 1 96.69 105 PRO B O 1
ATOM 2164 N N . GLY B 1 106 ? -4.656 27.688 1.338 1 94.5 106 GLY B N 1
ATOM 2165 C CA . GLY B 1 106 ? -5 28.891 2.076 1 94.5 106 GLY B CA 1
ATOM 2166 C C . GLY B 1 106 ? -4.254 29.016 3.393 1 94.5 106 GLY B C 1
ATOM 2167 O O . GLY B 1 106 ? -4.145 30.109 3.945 1 94.5 106 GLY B O 1
ATOM 2168 N N . VAL B 1 107 ? -3.752 27.906 3.957 1 94.5 107 VAL B N 1
ATOM 2169 C CA . VAL B 1 107 ? -3.062 27.984 5.242 1 94.5 107 VAL B CA 1
ATOM 2170 C C . VAL B 1 107 ? -1.584 27.641 5.051 1 94.5 107 VAL B C 1
ATOM 2172 O O . VAL B 1 107 ? -0.85 27.469 6.031 1 94.5 107 VAL B O 1
ATOM 2175 N N . ARG B 1 108 ? -1.158 27.562 3.809 1 90.75 108 ARG B N 1
ATOM 2176 C CA . ARG B 1 108 ? 0.247 27.297 3.52 1 90.75 108 ARG B CA 1
ATOM 2177 C C . ARG B 1 108 ? 1.066 28.578 3.555 1 90.75 108 ARG B C 1
ATOM 2179 O O . ARG B 1 108 ? 0.521 29.672 3.396 1 90.75 108 ARG B O 1
ATOM 2186 N N . GLY B 1 109 ? 2.381 28.5 3.717 1 82.62 109 GLY B N 1
ATOM 2187 C CA . GLY B 1 109 ? 3.277 29.641 3.648 1 82.62 109 GLY B CA 1
ATOM 2188 C C . GLY B 1 109 ? 3.336 30.438 4.941 1 82.62 109 GLY B C 1
ATOM 2189 O O . GLY B 1 109 ? 4.078 31.406 5.043 1 82.62 109 GLY B O 1
ATOM 2190 N N . GLY B 1 110 ? 2.619 30.047 5.965 1 84.25 110 GLY B N 1
ATOM 2191 C CA . GLY B 1 110 ? 2.635 30.688 7.273 1 84.25 110 GLY B CA 1
ATOM 2192 C C . GLY B 1 110 ? 3.07 29.75 8.383 1 84.25 110 GLY B C 1
ATOM 2193 O O . GLY B 1 110 ? 3.797 28.781 8.141 1 84.25 110 GLY B O 1
ATOM 2194 N N . PRO B 1 111 ? 2.711 30.141 9.539 1 93.19 111 PRO B N 1
ATOM 2195 C CA . PRO B 1 111 ? 3.178 29.375 10.695 1 93.19 111 PRO B CA 1
ATOM 2196 C C . PRO B 1 111 ? 2.363 28.109 10.938 1 93.19 111 PRO B C 1
ATOM 2198 O O . PRO B 1 111 ? 2.691 27.328 11.828 1 93.19 111 PRO B O 1
ATOM 2201 N N . PHE B 1 112 ? 1.315 27.922 10.156 1 96.12 112 PHE B N 1
ATOM 2202 C CA . PHE B 1 112 ? 0.348 26.859 10.406 1 96.12 112 PHE B CA 1
ATOM 2203 C C . PHE B 1 112 ? 1.023 25.484 10.375 1 96.12 112 PHE B C 1
ATOM 2205 O O . PHE B 1 112 ? 0.909 24.719 11.328 1 96.12 112 PHE B O 1
ATOM 2212 N N . ASN B 1 113 ? 1.757 25.172 9.289 1 97.19 113 ASN B N 1
ATOM 2213 C CA . ASN B 1 113 ? 2.418 23.891 9.164 1 97.19 113 ASN B CA 1
ATOM 2214 C C . ASN B 1 113 ? 3.465 23.672 10.25 1 97.19 113 ASN B C 1
ATOM 2216 O O . ASN B 1 113 ? 3.578 22.578 10.812 1 97.19 113 ASN B O 1
ATOM 2220 N N . ALA B 1 114 ? 4.168 24.734 10.508 1 96.62 114 ALA B N 1
ATOM 2221 C CA . ALA B 1 114 ? 5.184 24.641 11.555 1 96.62 114 ALA B CA 1
ATOM 2222 C C . ALA B 1 114 ? 4.547 24.328 12.906 1 96.62 114 ALA B C 1
ATOM 2224 O O . ALA B 1 114 ? 5.059 23.5 13.664 1 96.62 114 ALA B O 1
ATOM 2225 N N . GLU B 1 115 ? 3.449 25.031 13.195 1 97.12 115 GLU B N 1
ATOM 2226 C CA . GLU B 1 115 ? 2.74 24.75 14.445 1 97.12 115 GLU B CA 1
ATOM 2227 C C . GLU B 1 115 ? 2.248 23.312 14.5 1 97.12 115 GLU B C 1
ATOM 2229 O O . GLU B 1 115 ? 2.404 22.641 15.523 1 97.12 115 GLU B O 1
ATOM 2234 N N . MET B 1 116 ? 1.691 22.812 13.414 1 98.12 116 MET B N 1
ATOM 2235 C CA . MET B 1 116 ? 1.192 21.438 13.328 1 98.12 116 MET B CA 1
ATOM 2236 C C . MET B 1 116 ? 2.309 20.438 13.586 1 98.12 116 MET B C 1
ATOM 2238 O O . MET B 1 116 ? 2.158 19.547 14.414 1 98.12 116 MET B O 1
ATOM 2242 N N . LYS B 1 117 ? 3.449 20.641 12.883 1 98.44 117 LYS B N 1
ATOM 2243 C CA . LYS B 1 117 ? 4.559 19.688 13.016 1 98.44 117 LYS B CA 1
ATOM 2244 C C . LYS B 1 117 ? 5.168 19.75 14.414 1 98.44 117 LYS B C 1
ATOM 2246 O O . LYS B 1 117 ? 5.566 18.719 14.961 1 98.44 117 LYS B O 1
ATOM 2251 N N . ARG B 1 118 ? 5.199 20.938 15.008 1 97.88 118 ARG B N 1
ATOM 2252 C CA . ARG B 1 118 ? 5.734 21.047 16.359 1 97.88 118 ARG B CA 1
ATOM 2253 C C . ARG B 1 118 ? 4.871 20.281 17.359 1 97.88 118 ARG B C 1
ATOM 2255 O O . ARG B 1 118 ? 5.395 19.578 18.234 1 97.88 118 ARG B O 1
ATOM 2262 N N . LEU B 1 119 ? 3.547 20.406 17.219 1 98.06 119 LEU B N 1
ATOM 2263 C CA . LEU B 1 119 ? 2.643 19.641 18.078 1 98.06 119 LEU B CA 1
ATOM 2264 C C . LEU B 1 119 ? 2.924 18.141 17.969 1 98.06 119 LEU B C 1
ATOM 2266 O O . LEU B 1 119 ? 3.035 17.453 18.984 1 98.06 119 LEU B O 1
ATOM 2270 N N . MET B 1 120 ? 3.105 17.656 16.75 1 98.75 120 MET B N 1
ATOM 2271 C CA . MET B 1 120 ? 3.301 16.234 16.516 1 98.75 120 MET B CA 1
ATOM 2272 C C . MET B 1 120 ? 4.668 15.781 17 1 98.75 120 MET B C 1
ATOM 2274 O O . MET B 1 120 ? 4.797 14.711 17.594 1 98.75 120 MET B O 1
ATOM 2278 N N . ILE B 1 121 ? 5.648 16.609 16.75 1 98.56 121 ILE B N 1
ATOM 2279 C CA . ILE B 1 121 ? 7.016 16.297 17.141 1 98.56 121 ILE B CA 1
ATOM 2280 C C . ILE B 1 121 ? 7.102 16.203 18.672 1 98.56 121 ILE B C 1
ATOM 2282 O O . ILE B 1 121 ? 7.633 15.234 19.203 1 98.56 121 ILE B O 1
ATOM 2286 N N . GLU B 1 122 ? 6.566 17.188 19.359 1 97.94 122 GLU B N 1
ATOM 2287 C CA . GLU B 1 122 ? 6.582 17.203 20.812 1 97.94 122 GLU B CA 1
ATOM 2288 C C . GLU B 1 122 ? 5.867 15.984 21.391 1 97.94 122 GLU B C 1
ATOM 2290 O O . GLU B 1 122 ? 6.352 15.359 22.344 1 97.94 122 GLU B O 1
ATOM 2295 N N . ARG B 1 123 ? 4.711 15.672 20.812 1 98.19 123 ARG B N 1
ATOM 2296 C CA . ARG B 1 123 ? 3.955 14.5 21.25 1 98.19 123 ARG B CA 1
ATOM 2297 C C . ARG B 1 123 ? 4.77 13.219 21.078 1 98.19 123 ARG B C 1
ATOM 2299 O O . ARG B 1 123 ? 4.801 12.367 21.969 1 98.19 123 ARG B O 1
ATOM 2306 N N . ALA B 1 124 ? 5.418 13.031 19.953 1 98.06 124 ALA B N 1
ATOM 2307 C CA . ALA B 1 124 ? 6.203 11.836 19.672 1 98.06 124 ALA B CA 1
ATOM 2308 C C . ALA B 1 124 ? 7.383 11.711 20.625 1 98.06 124 ALA B C 1
ATOM 2310 O O . ALA B 1 124 ? 7.641 10.633 21.172 1 98.06 124 ALA B O 1
ATOM 2311 N N . PHE B 1 125 ? 8.047 12.844 20.844 1 97.81 125 PHE B N 1
ATOM 2312 C CA . PHE B 1 125 ? 9.18 12.82 21.766 1 97.81 125 PHE B CA 1
ATOM 2313 C C . PHE B 1 125 ? 8.711 12.547 23.188 1 97.81 125 PHE B C 1
ATOM 2315 O O . PHE B 1 125 ? 9.344 11.773 23.906 1 97.81 125 PHE B O 1
ATOM 2322 N N . ALA B 1 126 ? 7.617 13.141 23.609 1 96.75 126 ALA B N 1
ATOM 2323 C CA . ALA B 1 126 ? 7.055 12.883 24.922 1 96.75 126 ALA B CA 1
ATOM 2324 C C . ALA B 1 126 ? 6.648 11.414 25.078 1 96.75 126 ALA B C 1
ATOM 2326 O O . ALA B 1 126 ? 6.684 10.859 26.172 1 96.75 126 ALA B O 1
ATOM 2327 N N . GLY B 1 127 ? 6.328 10.836 23.953 1 95.56 127 GLY B N 1
ATOM 2328 C CA . GLY B 1 127 ? 5.91 9.445 23.953 1 95.56 127 GLY B CA 1
ATOM 2329 C C . GLY B 1 127 ? 7.074 8.477 23.953 1 95.56 127 GLY B C 1
ATOM 2330 O O . GLY B 1 127 ? 6.875 7.258 23.984 1 95.56 127 GLY B O 1
ATOM 2331 N N . GLY B 1 128 ? 8.297 9.016 23.812 1 96 128 GLY B N 1
ATOM 2332 C CA . GLY B 1 128 ? 9.453 8.164 24 1 96 128 GLY B CA 1
ATOM 2333 C C . GLY B 1 128 ? 10.25 7.949 22.734 1 96 128 GLY B C 1
ATOM 2334 O O . GLY B 1 128 ? 11.305 7.312 22.75 1 96 128 GLY B O 1
ATOM 2335 N N . TYR B 1 129 ? 9.773 8.422 21.656 1 97.81 129 TYR B N 1
ATOM 2336 C CA . TYR B 1 129 ? 10.547 8.297 20.438 1 97.81 129 TYR B CA 1
ATOM 2337 C C . TYR B 1 129 ? 11.797 9.164 20.484 1 97.81 129 TYR B C 1
ATOM 2339 O O . TYR B 1 129 ? 11.766 10.289 21 1 97.81 129 TYR B O 1
ATOM 2347 N N . ALA B 1 130 ? 12.836 8.688 19.938 1 98.25 130 ALA B N 1
ATOM 2348 C CA . ALA B 1 130 ? 14.117 9.383 19.953 1 98.25 130 ALA B CA 1
ATOM 2349 C C . ALA B 1 130 ? 14.297 10.242 18.703 1 98.25 130 ALA B C 1
ATOM 2351 O O . ALA B 1 130 ? 15.133 11.141 18.672 1 98.25 130 ALA B O 1
ATOM 2352 N N . ALA B 1 131 ? 13.516 9.898 17.656 1 98.62 131 ALA B N 1
ATOM 2353 C CA . ALA B 1 131 ? 13.711 10.594 16.391 1 98.62 131 ALA B CA 1
ATOM 2354 C C . ALA B 1 131 ? 12.406 10.641 15.594 1 98.62 131 ALA B C 1
ATOM 2356 O O . ALA B 1 131 ? 11.539 9.781 15.75 1 98.62 131 ALA B O 1
ATOM 2357 N N . ILE B 1 132 ? 12.32 11.656 14.797 1 98.81 132 ILE B N 1
ATOM 2358 C CA . ILE B 1 132 ? 11.25 11.812 13.812 1 98.81 132 ILE B CA 1
ATOM 2359 C C . ILE B 1 132 ? 11.812 11.641 12.406 1 98.81 132 ILE B C 1
ATOM 2361 O O . ILE B 1 132 ? 12.875 12.18 12.086 1 98.81 132 ILE B O 1
ATOM 2365 N N . GLN B 1 133 ? 11.18 10.906 11.594 1 98.88 133 GLN B N 1
ATOM 2366 C CA . GLN B 1 133 ? 11.539 10.742 10.195 1 98.88 133 GLN B CA 1
ATOM 2367 C C . GLN B 1 133 ? 10.523 11.414 9.281 1 98.88 133 GLN B C 1
ATOM 2369 O O . GLN B 1 133 ? 9.328 11.422 9.57 1 98.88 133 GLN B O 1
ATOM 2374 N N . PHE B 1 134 ? 10.945 12.031 8.242 1 98.88 134 PHE B N 1
ATOM 2375 C CA . PHE B 1 134 ? 10.133 12.508 7.125 1 98.88 134 PHE B CA 1
ATOM 2376 C C . PHE B 1 134 ? 10.586 11.875 5.816 1 98.88 134 PHE B C 1
ATOM 2378 O O . PHE B 1 134 ? 11.781 11.828 5.523 1 98.88 134 PHE B O 1
ATOM 2385 N N . ARG B 1 135 ? 9.711 11.359 5.066 1 98.75 135 ARG B N 1
ATOM 2386 C CA . ARG B 1 135 ? 9.977 10.875 3.713 1 98.75 135 ARG B CA 1
ATOM 2387 C C . ARG B 1 135 ? 9.25 11.734 2.678 1 98.75 135 ARG B C 1
ATOM 2389 O O . ARG B 1 135 ? 8.023 11.828 2.695 1 98.75 135 ARG B O 1
ATOM 2396 N N . ILE B 1 136 ? 10.023 12.32 1.804 1 98.81 136 ILE B N 1
ATOM 2397 C CA . ILE B 1 136 ? 9.461 13.336 0.915 1 98.81 136 ILE B CA 1
ATOM 2398 C C . ILE B 1 136 ? 9.922 13.078 -0.518 1 98.81 136 ILE B C 1
ATOM 2400 O O . ILE B 1 136 ? 11.102 12.789 -0.756 1 98.81 136 ILE B O 1
ATOM 2404 N N . ASP B 1 137 ? 8.945 13.141 -1.455 1 98.75 137 ASP B N 1
ATOM 2405 C CA . ASP B 1 137 ? 9.336 13.148 -2.861 1 98.75 137 ASP B CA 1
ATOM 2406 C C . ASP B 1 137 ? 10.375 14.227 -3.137 1 98.75 137 ASP B C 1
ATOM 2408 O O . ASP B 1 137 ? 10.195 15.383 -2.752 1 98.75 137 ASP B O 1
ATOM 2412 N N . THR B 1 138 ? 11.469 13.836 -3.826 1 98.56 138 THR B N 1
ATOM 2413 C CA . THR B 1 138 ? 12.523 14.805 -4.086 1 98.56 138 THR B CA 1
ATOM 2414 C C . THR B 1 138 ? 12 15.969 -4.922 1 98.56 138 THR B C 1
ATOM 2416 O O . THR B 1 138 ? 12.547 17.078 -4.867 1 98.56 138 THR B O 1
ATOM 2419 N N . ARG B 1 139 ? 10.914 15.844 -5.613 1 98.25 139 ARG B N 1
ATOM 2420 C CA . ARG B 1 139 ? 10.297 16.891 -6.426 1 98.25 139 ARG B CA 1
ATOM 2421 C C . ARG B 1 139 ? 9.57 17.906 -5.555 1 98.25 139 ARG B C 1
ATOM 2423 O O . ARG B 1 139 ? 9.281 19.016 -6 1 98.25 139 ARG B O 1
ATOM 2430 N N . ASN B 1 140 ? 9.18 17.469 -4.344 1 97.94 140 ASN B N 1
ATOM 2431 C CA . ASN B 1 140 ? 8.422 18.344 -3.443 1 97.94 140 ASN B CA 1
ATOM 2432 C C . ASN B 1 140 ? 9.336 19.281 -2.662 1 97.94 140 ASN B C 1
ATOM 2434 O O . ASN B 1 140 ? 9.484 19.141 -1.447 1 97.94 140 ASN B O 1
ATOM 2438 N N . THR B 1 141 ? 9.805 20.25 -3.318 1 97.12 141 THR B N 1
ATOM 2439 C CA . THR B 1 141 ? 10.805 21.141 -2.748 1 97.12 141 THR B CA 1
ATOM 2440 C C . THR B 1 141 ? 10.211 21.953 -1.604 1 97.12 141 THR B C 1
ATOM 2442 O O . THR B 1 141 ? 10.906 22.281 -0.64 1 97.12 141 THR B O 1
ATOM 2445 N N . ARG B 1 142 ? 9.008 22.281 -1.703 1 94.69 142 ARG B N 1
ATOM 2446 C CA . ARG B 1 142 ? 8.352 23.031 -0.64 1 94.69 142 ARG B CA 1
ATOM 2447 C C . ARG B 1 142 ? 8.328 22.25 0.663 1 94.69 142 ARG B C 1
ATOM 2449 O O . ARG B 1 142 ? 8.672 22.766 1.722 1 94.69 142 ARG B O 1
ATOM 2456 N N . SER B 1 143 ? 7.949 21 0.612 1 96.62 143 SER B N 1
ATOM 2457 C CA . SER B 1 143 ? 7.926 20.141 1.798 1 96.62 143 SER B CA 1
ATOM 2458 C C . SER B 1 143 ? 9.328 19.938 2.352 1 96.62 143 SER B C 1
ATOM 2460 O O . SER B 1 143 ? 9.539 19.953 3.566 1 96.62 143 SER B O 1
ATOM 2462 N N . ARG B 1 144 ? 10.273 19.719 1.457 1 98.19 144 A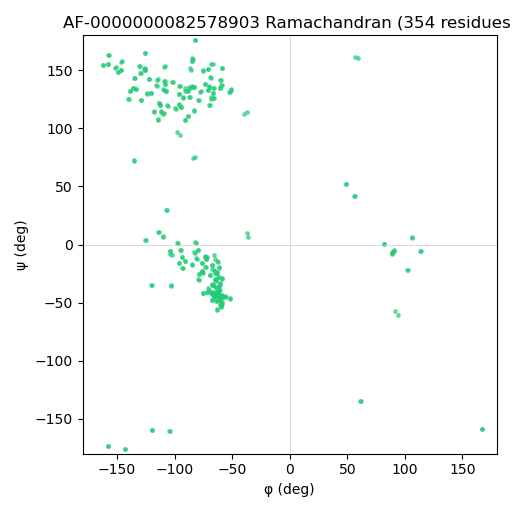RG B N 1
ATOM 2463 C CA . ARG B 1 144 ? 11.656 19.547 1.892 1 98.19 144 ARG B CA 1
ATOM 2464 C C . ARG B 1 144 ? 12.148 20.766 2.664 1 98.19 144 ARG B C 1
ATOM 2466 O O . ARG B 1 144 ? 12.703 20.625 3.758 1 98.19 144 ARG B O 1
ATOM 2473 N N . ARG B 1 145 ? 11.867 21.938 2.148 1 96.88 145 ARG B N 1
ATOM 2474 C CA . ARG B 1 145 ? 12.273 23.156 2.816 1 96.88 145 ARG B CA 1
ATOM 2475 C C . ARG B 1 145 ? 11.586 23.312 4.168 1 96.88 145 ARG B C 1
ATOM 2477 O O . ARG B 1 145 ? 12.195 23.766 5.137 1 96.88 145 ARG B O 1
ATOM 2484 N N . ALA B 1 146 ? 10.344 22.906 4.254 1 96.88 146 ALA B N 1
ATOM 2485 C CA . ALA B 1 146 ? 9.57 23.047 5.484 1 96.88 146 ALA B CA 1
ATOM 2486 C C . ALA B 1 146 ? 10.18 22.219 6.609 1 96.88 146 ALA B C 1
ATOM 2488 O O . ALA B 1 146 ? 10.297 22.688 7.742 1 96.88 146 ALA B O 1
ATOM 2489 N N . VAL B 1 147 ? 10.625 20.984 6.289 1 97.75 147 VAL B N 1
ATOM 2490 C CA . VAL B 1 147 ? 11.133 20.141 7.363 1 97.75 147 VAL B CA 1
ATOM 2491 C C . VAL B 1 147 ? 12.562 20.547 7.707 1 97.75 147 VAL B C 1
ATOM 2493 O O . VAL B 1 147 ? 13 20.406 8.852 1 97.75 147 VAL B O 1
ATOM 2496 N N . GLU B 1 148 ? 13.258 21.047 6.727 1 97.94 148 GLU B N 1
ATOM 2497 C CA . GLU B 1 148 ? 14.586 21.594 7.008 1 97.94 148 GLU B CA 1
ATOM 2498 C C . GLU B 1 148 ? 14.5 22.797 7.957 1 97.94 148 GLU B C 1
ATOM 2500 O O . GLU B 1 148 ? 15.32 22.922 8.875 1 97.94 148 GLU B O 1
ATOM 2505 N N . LYS B 1 149 ? 13.508 23.641 7.754 1 96.69 149 LYS B N 1
ATOM 2506 C CA . LYS B 1 149 ? 13.297 24.797 8.617 1 96.69 149 LYS B CA 1
ATOM 2507 C C . LYS B 1 149 ? 12.977 24.375 10.047 1 96.69 149 LYS B C 1
ATOM 2509 O O . LYS B 1 149 ? 13.258 25.109 10.992 1 96.69 149 LYS B O 1
ATOM 2514 N N . LEU B 1 150 ? 12.469 23.172 10.203 1 96.88 150 LEU B N 1
ATOM 2515 C CA . LEU B 1 150 ? 12.148 22.625 11.516 1 96.88 150 LEU B CA 1
ATOM 2516 C C . LEU B 1 150 ? 13.398 22.078 12.195 1 96.88 150 LEU B C 1
ATOM 2518 O O . LEU B 1 150 ? 13.359 21.688 13.367 1 96.88 150 LEU B O 1
ATOM 2522 N N . GLY B 1 151 ? 14.461 21.938 11.445 1 98 151 GLY B N 1
ATOM 2523 C CA . GLY B 1 151 ? 15.711 21.438 12.008 1 98 151 GLY B CA 1
ATOM 2524 C C . GLY B 1 151 ? 16.016 20 11.602 1 98 151 GLY B C 1
ATOM 2525 O O . GLY B 1 151 ? 16.984 19.406 12.086 1 98 151 GLY B O 1
ATOM 2526 N N . ALA B 1 152 ? 15.219 19.438 10.719 1 98.75 152 ALA B N 1
ATOM 2527 C CA . ALA B 1 152 ? 15.484 18.078 10.258 1 98.75 152 ALA B CA 1
ATOM 2528 C C . ALA B 1 152 ? 16.656 18.047 9.273 1 98.75 152 ALA B C 1
ATOM 2530 O O . ALA B 1 152 ? 16.844 18.984 8.5 1 98.75 152 ALA B O 1
ATOM 2531 N N . GLU B 1 153 ? 17.375 16.938 9.281 1 98.75 153 GLU B N 1
ATOM 2532 C CA . GLU B 1 153 ? 18.531 16.781 8.406 1 98.75 153 GLU B CA 1
ATOM 2533 C C . GLU B 1 153 ? 18.297 15.688 7.371 1 98.75 153 GLU B C 1
ATOM 2535 O O . GLU B 1 153 ? 17.734 14.641 7.68 1 98.75 153 GLU B O 1
ATOM 2540 N N . LEU B 1 154 ? 18.797 15.93 6.188 1 98.81 154 LEU B N 1
ATOM 2541 C CA . LEU B 1 154 ? 18.766 14.914 5.141 1 98.81 154 LEU B CA 1
ATOM 2542 C C . LEU B 1 154 ? 19.719 13.773 5.453 1 98.81 154 LEU B C 1
ATOM 2544 O O . LEU B 1 154 ? 20.922 13.984 5.586 1 98.81 154 LEU B O 1
ATOM 2548 N N . VAL B 1 155 ? 19.203 12.648 5.559 1 98.5 155 VAL B N 1
ATOM 2549 C CA . VAL B 1 155 ? 20.047 11.516 5.934 1 98.5 155 VAL B CA 1
ATOM 2550 C C . VAL B 1 155 ? 20.344 10.672 4.703 1 98.5 155 VAL B C 1
ATOM 2552 O O . VAL B 1 155 ? 21.422 10.062 4.605 1 98.5 155 VAL B O 1
ATOM 2555 N N . GLU B 1 156 ? 19.375 10.57 3.799 1 98.38 156 GLU B N 1
ATOM 2556 C CA . GLU B 1 156 ? 19.594 9.805 2.576 1 98.38 156 GLU B CA 1
ATOM 2557 C C . GLU B 1 156 ? 18.562 10.172 1.51 1 98.38 156 GLU B C 1
ATOM 2559 O O . GLU B 1 156 ? 17.516 10.742 1.82 1 98.38 156 GLU B O 1
ATOM 2564 N N . VAL B 1 157 ? 18.953 9.961 0.261 1 98.75 157 VAL B N 1
ATOM 2565 C CA . VAL B 1 157 ? 18.016 9.922 -0.852 1 98.75 157 VAL B CA 1
ATOM 2566 C C . VAL B 1 157 ? 17.906 8.492 -1.376 1 98.75 157 VAL B C 1
ATOM 2568 O O . VAL B 1 157 ? 18.875 7.922 -1.865 1 98.75 157 VAL B O 1
ATOM 2571 N N . ARG B 1 158 ? 16.75 7.871 -1.206 1 98.25 158 ARG B N 1
ATOM 2572 C CA . ARG B 1 158 ? 16.5 6.523 -1.709 1 98.25 158 ARG B CA 1
ATOM 2573 C C . ARG B 1 158 ? 16.094 6.555 -3.182 1 98.25 158 ARG B C 1
ATOM 2575 O O . ARG B 1 158 ? 15.039 7.082 -3.531 1 98.25 158 ARG B O 1
ATOM 2582 N N . ALA B 1 159 ? 16.953 5.969 -3.99 1 98 159 ALA B N 1
ATOM 2583 C CA . ALA B 1 159 ? 16.672 5.926 -5.422 1 98 159 ALA B CA 1
ATOM 2584 C C . ALA B 1 159 ? 15.578 4.918 -5.742 1 98 159 ALA B C 1
ATOM 2586 O O . ALA B 1 159 ? 15.555 3.822 -5.176 1 98 159 ALA B O 1
ATOM 2587 N N . ALA B 1 160 ? 14.625 5.27 -6.648 1 98 160 ALA B N 1
ATOM 2588 C CA . ALA B 1 160 ? 13.555 4.391 -7.102 1 98 160 ALA B CA 1
ATOM 2589 C C . ALA B 1 160 ? 12.844 3.736 -5.922 1 98 160 ALA B C 1
ATOM 2591 O O . ALA B 1 160 ? 12.688 2.512 -5.883 1 98 160 ALA B O 1
ATOM 2592 N N . ASP B 1 161 ? 12.43 4.594 -4.996 1 97.94 161 ASP B N 1
ATOM 2593 C CA . ASP B 1 161 ? 11.93 4.152 -3.699 1 97.94 161 ASP B CA 1
ATOM 2594 C C . ASP B 1 161 ? 10.516 3.582 -3.826 1 97.94 161 ASP B C 1
ATOM 2596 O O . ASP B 1 161 ? 10.203 2.549 -3.23 1 97.94 161 ASP B O 1
ATOM 2600 N N . LEU B 1 162 ? 9.672 4.219 -4.598 1 97.75 162 LEU B N 1
ATOM 2601 C CA . LEU B 1 162 ? 8.312 3.729 -4.77 1 97.75 162 LEU B CA 1
ATOM 2602 C C . LEU B 1 162 ? 7.703 4.246 -6.066 1 97.75 162 LEU B C 1
ATOM 2604 O O . LEU B 1 162 ? 8.188 5.23 -6.633 1 97.75 162 LEU B O 1
ATOM 2608 N N . THR B 1 163 ? 6.734 3.57 -6.625 1 98.44 163 THR B N 1
ATOM 2609 C CA . THR B 1 163 ? 5.934 4 -7.766 1 98.44 163 THR B CA 1
ATOM 2610 C C . THR B 1 163 ? 4.664 4.711 -7.301 1 98.44 163 THR B C 1
ATOM 2612 O O . THR B 1 163 ? 3.906 4.168 -6.496 1 98.44 163 THR B O 1
ATOM 2615 N N . THR B 1 164 ? 4.434 5.906 -7.781 1 98.56 164 THR B N 1
ATOM 2616 C CA . THR B 1 164 ? 3.246 6.66 -7.395 1 98.56 164 THR B CA 1
ATOM 2617 C C . THR B 1 164 ? 2.039 6.227 -8.219 1 98.56 164 THR B C 1
ATOM 2619 O O . THR B 1 164 ? 2.172 5.434 -9.156 1 98.56 164 THR B O 1
ATOM 2622 N N . TRP B 1 165 ? 0.879 6.793 -7.898 1 98.19 165 TRP B N 1
ATOM 2623 C CA . TRP B 1 165 ? -0.372 6.488 -8.586 1 98.19 165 TRP B CA 1
ATOM 2624 C C . TRP B 1 165 ? -0.296 6.887 -10.055 1 98.19 165 TRP B C 1
ATOM 2626 O O . TRP B 1 165 ? -1.094 6.422 -10.875 1 98.19 165 TRP B O 1
ATOM 2636 N N . THR B 1 166 ? 0.718 7.711 -10.43 1 98.12 166 THR B N 1
ATOM 2637 C CA . THR B 1 166 ? 0.876 8.195 -11.797 1 98.12 166 THR B CA 1
ATOM 2638 C C . THR B 1 166 ? 1.832 7.301 -12.578 1 98.12 166 THR B C 1
ATOM 2640 O O . THR B 1 166 ? 2.115 7.559 -13.75 1 98.12 166 THR B O 1
ATOM 2643 N N . GLY B 1 167 ? 2.412 6.34 -11.922 1 98.19 167 GLY B N 1
ATOM 2644 C CA . GLY B 1 167 ? 3.424 5.504 -12.547 1 98.19 167 GLY B CA 1
ATOM 2645 C C . GLY B 1 167 ? 4.828 6.059 -12.398 1 98.19 167 GLY B C 1
ATOM 2646 O O . GLY B 1 167 ? 5.801 5.414 -12.797 1 98.19 167 GLY B O 1
ATOM 2647 N N . TYR B 1 168 ? 4.926 7.25 -11.859 1 98.31 168 TYR B N 1
ATOM 2648 C CA . TYR B 1 168 ? 6.234 7.855 -11.641 1 98.31 168 TYR B CA 1
ATOM 2649 C C . TYR B 1 168 ? 7.027 7.078 -10.594 1 98.31 168 TYR B C 1
ATOM 2651 O O . TYR B 1 168 ? 6.496 6.723 -9.539 1 98.31 168 TYR B O 1
ATOM 2659 N N . VAL B 1 169 ? 8.273 6.73 -10.867 1 98.62 169 VAL B N 1
ATOM 2660 C CA . VAL B 1 169 ? 9.164 6.09 -9.906 1 98.62 169 VAL B CA 1
ATOM 2661 C C . VAL B 1 169 ? 9.914 7.156 -9.109 1 98.62 169 VAL B C 1
ATOM 2663 O O . VAL B 1 169 ? 10.82 7.809 -9.633 1 98.62 169 VAL B O 1
ATOM 2666 N N . ARG B 1 170 ? 9.562 7.211 -7.906 1 98.19 170 ARG B N 1
ATOM 2667 C CA . ARG B 1 170 ? 9.945 8.312 -7.031 1 98.19 170 ARG B CA 1
ATOM 2668 C C . ARG B 1 170 ? 11.289 8.039 -6.355 1 98.19 170 ARG B C 1
ATOM 2670 O O . ARG B 1 170 ? 11.523 6.938 -5.855 1 98.19 170 ARG B O 1
ATOM 2677 N N . ASP B 1 171 ? 12.195 9.039 -6.383 1 98.69 171 ASP B N 1
ATOM 2678 C CA . ASP B 1 171 ? 13.266 9.133 -5.395 1 98.69 171 ASP B CA 1
ATOM 2679 C C . ASP B 1 171 ? 12.781 9.812 -4.117 1 98.69 171 ASP B C 1
ATOM 2681 O O . ASP B 1 171 ? 12.062 10.812 -4.176 1 98.69 171 ASP B O 1
ATOM 2685 N N . THR B 1 172 ? 13.117 9.273 -2.982 1 98.75 172 THR B N 1
ATOM 2686 C CA . THR B 1 172 ? 12.617 9.781 -1.709 1 98.75 172 THR B CA 1
ATOM 2687 C C . THR B 1 172 ? 13.742 10.383 -0.88 1 98.75 172 THR B C 1
ATOM 2689 O O . THR B 1 172 ? 14.734 9.711 -0.587 1 98.75 172 THR B O 1
ATOM 2692 N N . ALA B 1 173 ? 13.594 11.633 -0.544 1 98.94 173 ALA B N 1
ATOM 2693 C CA . ALA B 1 173 ? 14.461 12.258 0.453 1 98.94 173 ALA B CA 1
ATOM 2694 C C . ALA B 1 173 ? 14.023 11.883 1.867 1 98.94 173 ALA B C 1
ATOM 2696 O O . ALA B 1 173 ? 12.867 12.086 2.24 1 98.94 173 ALA B O 1
ATOM 2697 N N . VAL B 1 174 ? 14.938 11.344 2.596 1 98.81 174 VAL B N 1
ATOM 2698 C CA . VAL B 1 174 ? 14.664 10.953 3.973 1 98.81 174 VAL B CA 1
ATOM 2699 C C . VAL B 1 174 ? 15.328 11.93 4.934 1 98.81 174 VAL B C 1
ATOM 2701 O O . VAL B 1 174 ? 16.547 12.117 4.898 1 98.81 174 VAL B O 1
ATOM 2704 N N . TYR B 1 175 ? 14.5 12.562 5.727 1 98.88 175 TYR B N 1
ATOM 2705 C CA . TYR B 1 175 ? 14.977 13.484 6.75 1 98.88 175 TYR B CA 1
ATOM 2706 C C . TYR B 1 175 ? 14.797 12.898 8.141 1 98.88 175 TYR B C 1
ATOM 2708 O O . TYR B 1 175 ? 13.906 12.078 8.367 1 98.88 175 TYR B O 1
ATOM 2716 N N . ARG B 1 176 ? 15.633 13.344 9.023 1 98.69 176 ARG B N 1
ATOM 2717 C CA . ARG B 1 176 ? 15.562 12.906 10.414 1 98.69 176 ARG B CA 1
ATOM 2718 C C . ARG B 1 176 ? 15.734 14.094 11.359 1 98.69 176 ARG B C 1
ATOM 2720 O O . ARG B 1 176 ? 16.562 14.969 11.125 1 98.69 176 ARG B O 1
ATOM 2727 N N . LEU B 1 177 ? 14.914 14.164 12.344 1 98.75 177 LEU B N 1
ATOM 2728 C CA . LEU B 1 177 ? 14.992 15.125 13.438 1 98.75 177 LEU B CA 1
ATOM 2729 C C . LEU B 1 177 ? 15.18 14.414 14.773 1 98.75 177 LEU B C 1
ATOM 2731 O O . LEU B 1 177 ? 14.336 13.602 15.172 1 98.75 177 LEU B O 1
ATOM 2735 N N . GLU B 1 178 ? 16.297 14.609 15.398 1 97.69 178 GLU B N 1
ATOM 2736 C CA . GLU B 1 178 ? 16.578 13.984 16.688 1 97.69 178 GLU B CA 1
ATOM 2737 C C . GLU B 1 178 ? 16.047 14.82 17.844 1 97.69 178 GLU B C 1
ATOM 2739 O O . GLU B 1 178 ? 15.914 16.047 17.719 1 97.69 178 GLU B O 1
ATOM 2744 N N . LYS B 1 179 ? 15.742 14.148 18.859 1 91.94 179 LYS B N 1
ATOM 2745 C CA . LYS B 1 179 ? 15.266 14.82 20.062 1 91.94 179 LYS B CA 1
ATOM 2746 C C . LYS B 1 179 ? 16.312 15.805 20.594 1 91.94 179 LYS B C 1
ATOM 2748 O O . LYS B 1 179 ? 17.5 15.492 20.609 1 91.94 179 LYS B O 1
#

Solvent-accessible surface area (backbone atoms only — not comparable to full-atom values): 19341 Å² total; per-residue (Å²): 119,84,66,74,58,56,67,47,75,61,96,42,41,30,36,36,58,58,52,79,86,46,49,64,49,38,46,55,30,39,51,74,47,68,72,63,34,76,71,35,62,51,39,50,38,78,82,36,24,63,17,39,52,52,51,60,73,64,44,83,74,53,41,52,27,34,29,18,43,42,69,89,47,85,91,51,88,39,49,60,33,29,32,33,26,42,34,73,38,87,96,47,84,45,38,37,23,55,38,80,64,47,67,32,76,90,55,54,96,55,64,52,60,57,52,48,49,49,55,52,49,52,52,42,44,74,67,63,30,50,31,39,34,36,77,38,46,64,84,43,53,68,61,54,51,54,44,41,74,72,62,32,40,81,76,47,70,41,74,50,52,36,62,17,29,79,52,48,64,35,39,31,35,31,28,41,31,72,113,120,85,67,74,55,55,65,46,74,60,95,43,41,32,36,37,58,58,52,78,86,45,49,65,49,37,48,56,29,40,52,73,48,68,71,63,34,76,70,37,62,52,40,51,40,79,81,36,24,62,16,38,50,51,51,59,72,63,44,82,75,53,40,52,27,35,29,19,41,41,71,87,49,86,90,52,88,39,49,60,34,29,33,33,26,44,34,72,37,86,96,48,84,44,39,38,25,54,40,80,66,46,66,35,77,90,56,54,97,56,65,50,59,57,52,48,50,48,54,52,49,52,52,43,44,75,68,63,30,51,31,39,32,37,77,37,46,65,83,44,53,68,61,52,51,54,44,42,74,72,64,31,40,80,74,47,71,41,73,48,51,36,62,17,27,77,53,48,63,36,39,32,36,31,29,40,31,71,115

pLDDT: mean 94.83, std 9.61, range [45.47, 98.94]

Nearest PDB structures (foldseek):
  2z0z-assembly1_A-2  TM=8.873E-01  e=1.062E-13  Thermus thermophilus HB8
  2zxv-assembly1_C  TM=8.905E-01  e=1.712E-12  Thermus thermophilus HB8
  6d72-assembly1_C  TM=7.070E-01  e=2.360E-09  Yersinia pestis
  7kwh-assembly1_D  TM=6.944E-01  e=1.177E-08  Vibrio cholerae O1 biovar El Tor str. N16961
  2i79-assembly1_E  TM=6.614E-01  e=2.052E-08  Streptococcus pneumoniae TIGR4

Sequence (358 aa):
MAMLGKPMAGSRVRLAPFGEAHVEPLRAACAEDPDIWEIYPVSMVGTHFDPSLRFLRALPGWTMFAVLDGHGNEGAAGRLVGMTSYIPVPGTDDAIEIGATYIVPGVRGGPFNAEMKRLMIERAFAGGYAAIQFRIDTRNTRSRRAVEKLGAELVEVRAADLTTWTGYVRDTAVYRLEKMAMLGKPMAGSRVRLAPFGEAHVEPLRAACAEDPDIWEIYPVSMVGTHFDPSLRFLRALPGWTMFAVLDGHGNEGAAGRLVGMTSYIPVPGTDDAIEIGATYIVPGVRGGPFNAEMKRLMIERAFAGGYAAIQFRIDTRNTRSRRAVEKLGAELVEVRAADLTTWTGYVRDTAVYRLEK

InterPro domains:
  IPR000182 GNAT domain [PF13302] (12-152)
  IPR000182 GNAT domain [PS51186] (21-179)
  IPR016181 Acyl-CoA N-acyltransferase [SSF55729] (8-177)

Foldseek 3Di:
DVQLQPWDDDPFKTWHFDDPVCLVLQQVLLQLCQPVCVFPQFRCYDPRNVVVVVVQVPDPPKTKIFIFTNPPDDPDPHRGFWMKIWADDPPDPQEIEIDPTDGHPVPPPDCRVVRVVVRNVVSCVVVRHFKYKYKGFPVPVVVVVSVVVVVWDFDDWAFQPDQGPVRDRTTITMTMDGD/DVQLQPWDDDPFKTWHFDDPVCLVLQQVLLQLCQPVCVFPQFRCYDPRNVVVVVVQVPDPPKTKIFIFTNPDDDPDPHRGFWMKIWADDPPDPQEIEIDPTDGHPVPPPDCRVVRVVVRNVVSCVVVRHFKYKYKGFPVPVVVVVSVVVVVWDFDDWAFQPDQGPVRDRTTITMTMDGD

Radius of gyration: 22.42 Å; Cα contacts (8 Å, |Δi|>4): 703; chains: 2; bounding box: 40×67×46 Å

Secondary structure (DSSP, 8-state):
-TTTTS-EE-SSEEEEE--GGGHHHHHHHHHT-GGGGGGSSS--SGGGHHHHHHHHHHSTT-EEEEEEE-SS-TTS--EEEEEEEEEEPTT-SSEEEEEEEEE-GGGTTSHHHHHHHHHHHHHHHHTT-SEEEEEEETT-HHHHHHHHHTT-EEEEEEEEEEE-TTS-EEEEEEEEEE-/-TTTTS-EE-SSEEEEE--GGGHHHHHHHHHT-GGGGGGSSS--SGGGHHHHHHHHHHSTT-EEEEEEE-SS-TTS--EEEEEEEEEEPTT-SSEEEEEEEEE-GGGTTSHHHHHHHHHHHHHHHHTT-SEEEEEEETT-HHHHHHHHHTT-EEEEEEEEEEE-TTS-EEEEEEEEEE-

Organism: NCBI:txid68569